Protein AF-A0ABC8SEX2-F1 (afdb_monomer_lite)

Radius of gyration: 23.88 Å; chains: 1; bounding box: 78×43×67 Å

Foldseek 3Di:
DDPDVVVVVVVVVVVVVVVVVVVVPDQLLPDPPHDPVSNVVSVVVVDDPVRQVVQQEDEDPVPPPDPDACCPDPVRDHDAAEDEQQQAVVVDPPTDGHPFQVVVVVVVDVVVLVVSVVSSCVVCVVVVHDYYPDDACQLADAPVQPPPHHDDAQPAPWCQNQADNNDGLEEREDDPVCRCVRTNPVVLVCVVVPHQEHEYGSHHYVPHGRLLALCRQPCCVCNVSVRPHFYEYDALSLQSNDVVGVPPVVCSVVRNVNSPHSHYHYHD

Structure (mmCIF, N/CA/C/O backbone):
data_AF-A0ABC8SEX2-F1
#
_entry.id   AF-A0ABC8SEX2-F1
#
loop_
_atom_site.group_PDB
_atom_site.id
_atom_site.type_symbol
_atom_site.label_atom_id
_atom_site.label_alt_id
_atom_site.label_comp_id
_atom_site.label_asym_id
_atom_site.label_entity_id
_atom_site.label_seq_id
_atom_site.pdbx_PDB_ins_code
_atom_site.Cartn_x
_atom_site.Cartn_y
_atom_site.Cartn_z
_atom_site.occupancy
_atom_site.B_iso_or_equiv
_atom_site.auth_seq_id
_atom_site.auth_comp_id
_atom_site.auth_asym_id
_atom_site.auth_atom_id
_atom_site.pdbx_PDB_model_num
ATOM 1 N N . MET A 1 1 ? -56.993 6.344 43.454 1.00 51.38 1 MET A N 1
ATOM 2 C CA . MET A 1 1 ? -55.726 6.922 43.961 1.00 51.38 1 MET A CA 1
ATOM 3 C C . MET A 1 1 ? -55.025 7.600 42.797 1.00 51.38 1 MET A C 1
ATOM 5 O O . MET A 1 1 ? -54.932 6.973 41.751 1.00 51.38 1 MET A O 1
ATOM 9 N N . ILE A 1 2 ? -54.573 8.847 42.943 1.00 55.66 2 ILE A N 1
ATOM 10 C CA . ILE A 1 2 ? -53.757 9.518 41.916 1.00 55.66 2 ILE A CA 1
ATOM 11 C C . ILE A 1 2 ? -52.286 9.177 42.210 1.00 55.66 2 ILE A C 1
ATOM 13 O O . ILE A 1 2 ? -51.872 9.350 43.360 1.00 55.66 2 ILE A O 1
ATOM 17 N N . PRO A 1 3 ? -51.489 8.677 41.245 1.00 58.16 3 PRO A N 1
ATOM 18 C CA . PRO A 1 3 ? -50.067 8.441 41.471 1.00 58.16 3 PRO A CA 1
ATOM 19 C C . PRO A 1 3 ? -49.367 9.768 41.787 1.00 58.16 3 PRO A C 1
ATOM 21 O O . PRO A 1 3 ? -49.535 10.758 41.078 1.00 58.16 3 PRO A O 1
ATOM 24 N N . ASN A 1 4 ? -48.601 9.801 42.879 1.00 77.44 4 ASN A N 1
ATOM 25 C CA . ASN A 1 4 ? -47.983 11.030 43.370 1.00 77.44 4 ASN A CA 1
ATOM 26 C C . ASN A 1 4 ? -47.018 11.604 42.314 1.00 77.44 4 ASN A C 1
ATOM 28 O O . ASN A 1 4 ? -46.022 10.968 41.964 1.00 77.44 4 ASN A O 1
ATOM 32 N N . VAL A 1 5 ? -47.307 12.816 41.827 1.00 73.44 5 VAL A N 1
ATOM 33 C CA . VAL A 1 5 ? -46.585 13.474 40.721 1.00 73.44 5 VAL A CA 1
ATOM 34 C C . VAL A 1 5 ? -45.078 13.567 40.993 1.00 73.44 5 VAL A C 1
ATOM 36 O O . VAL A 1 5 ? -44.276 13.389 40.078 1.00 73.44 5 VAL A O 1
ATOM 39 N N . SER A 1 6 ? -44.675 13.741 42.259 1.00 76.25 6 SER A N 1
ATOM 40 C CA . SER A 1 6 ? -43.263 13.751 42.670 1.00 76.25 6 SER A CA 1
ATOM 41 C C . SER A 1 6 ? -42.551 12.420 42.385 1.00 76.25 6 SER A C 1
ATOM 43 O O . SER A 1 6 ? -41.394 12.409 41.967 1.00 76.25 6 SER A O 1
ATOM 45 N N . VAL A 1 7 ? -43.244 11.289 42.558 1.00 78.25 7 VAL A N 1
ATOM 46 C CA . VAL A 1 7 ? -42.709 9.951 42.260 1.00 78.25 7 VAL A CA 1
ATOM 47 C C . VAL A 1 7 ? -42.596 9.754 40.750 1.00 78.25 7 VAL A C 1
ATOM 49 O O . VAL A 1 7 ? -41.549 9.323 40.272 1.00 78.25 7 VAL A O 1
ATOM 52 N N . MET A 1 8 ? -43.628 10.131 39.989 1.00 79.69 8 MET A N 1
ATOM 53 C CA . MET A 1 8 ? -43.626 9.976 38.530 1.00 79.69 8 MET A CA 1
ATOM 54 C C . MET A 1 8 ? -42.518 10.812 37.866 1.00 79.69 8 MET A C 1
ATOM 56 O O . MET A 1 8 ? -41.805 10.313 36.997 1.00 79.69 8 MET A O 1
ATOM 60 N N . LEU A 1 9 ? -42.302 12.046 38.340 1.00 78.75 9 LEU A N 1
ATOM 61 C CA . LEU A 1 9 ? -41.228 12.921 37.863 1.00 78.75 9 LEU A CA 1
ATOM 62 C C . LEU A 1 9 ? -39.831 12.365 38.195 1.00 78.75 9 LEU A C 1
ATOM 64 O O . LEU A 1 9 ? -38.937 12.420 37.353 1.00 78.75 9 LEU A O 1
ATOM 68 N N . ARG A 1 10 ? -39.639 11.775 39.387 1.00 84.19 10 ARG A N 1
ATOM 69 C CA . ARG A 1 10 ? -38.375 11.113 39.772 1.00 84.19 10 ARG A CA 1
ATOM 70 C C . ARG A 1 10 ? -38.075 9.884 38.912 1.00 84.19 10 ARG A C 1
ATOM 72 O O . ARG A 1 10 ? -36.929 9.704 38.512 1.00 84.19 10 ARG A O 1
ATOM 79 N N . VAL A 1 11 ? -39.084 9.064 38.606 1.0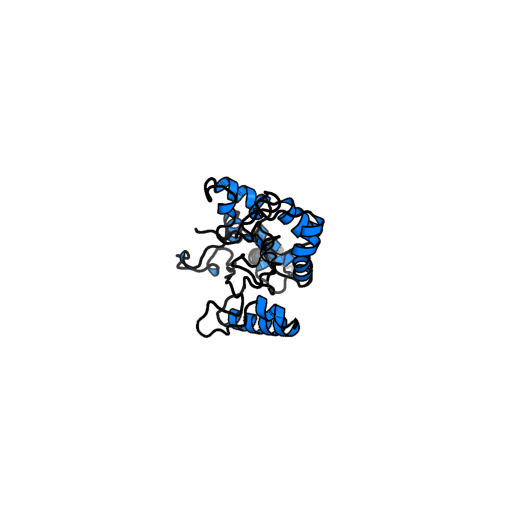0 82.50 11 VAL A N 1
ATOM 80 C CA . VAL A 1 11 ? -38.939 7.892 37.720 1.00 82.50 11 VAL A CA 1
ATOM 81 C C . VAL A 1 11 ? -38.579 8.322 36.297 1.00 82.50 11 VAL A C 1
ATOM 83 O O . VAL A 1 11 ? -37.656 7.758 35.710 1.00 82.50 11 VAL A O 1
ATOM 86 N N . LEU A 1 12 ? -39.240 9.356 35.765 1.00 83.81 12 LEU A N 1
ATOM 87 C CA . LEU A 1 12 ? -38.924 9.911 34.447 1.00 83.81 12 LEU A CA 1
ATOM 88 C C . LEU A 1 12 ? -37.494 10.475 34.395 1.00 83.81 12 LEU A C 1
ATOM 90 O O . LEU A 1 12 ? -36.758 10.192 33.453 1.00 83.81 12 LEU A O 1
ATOM 94 N N . LEU A 1 13 ? -37.067 11.207 35.432 1.00 84.31 13 LEU A N 1
ATOM 95 C CA . LEU A 1 13 ? -35.705 11.737 35.526 1.00 84.31 13 LEU A CA 1
ATOM 96 C C . LEU A 1 13 ? -34.653 10.615 35.580 1.00 84.31 13 LEU A C 1
ATOM 98 O O . LEU A 1 13 ? -33.640 10.704 34.885 1.00 84.31 13 LEU A O 1
ATOM 102 N N . LEU A 1 14 ? -34.903 9.540 36.343 1.00 82.00 14 LEU A N 1
ATOM 103 C CA . LEU A 1 14 ? -34.026 8.362 36.362 1.00 82.00 14 LEU A CA 1
ATOM 104 C C . LEU A 1 14 ? -33.931 7.704 34.980 1.00 82.00 14 LEU A C 1
ATOM 106 O O . LEU A 1 14 ? -32.828 7.397 34.539 1.00 82.00 14 LEU A O 1
ATOM 110 N N . LEU A 1 15 ? -35.059 7.520 34.286 1.00 81.88 15 LEU A N 1
ATOM 111 C CA . LEU A 1 15 ? -35.087 6.955 32.933 1.00 81.88 15 LEU A CA 1
ATOM 112 C C . LEU A 1 15 ? -34.265 7.798 31.952 1.00 81.88 15 LEU A C 1
ATOM 114 O O . LEU A 1 15 ? -33.418 7.245 31.251 1.00 81.88 15 LEU A O 1
ATOM 118 N N . CYS A 1 16 ? -34.434 9.123 31.953 1.00 76.81 16 CYS A N 1
ATOM 119 C CA . CYS A 1 16 ? -33.639 10.029 31.120 1.00 76.81 16 CYS A CA 1
ATOM 120 C C . CYS A 1 16 ? -32.133 9.929 31.419 1.00 76.81 16 CYS A C 1
A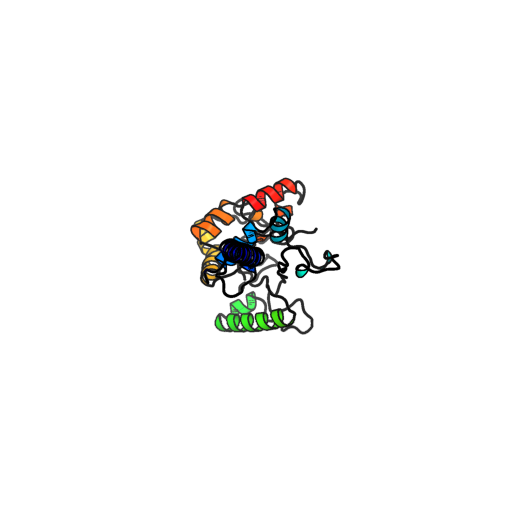TOM 122 O O . CYS A 1 16 ? -31.329 9.854 30.490 1.00 76.81 16 CYS A O 1
ATOM 124 N N . VAL A 1 17 ? -31.737 9.858 32.697 1.00 78.75 17 VAL A N 1
ATOM 125 C CA . VAL A 1 17 ? -30.328 9.661 33.091 1.00 78.75 17 VAL A CA 1
ATOM 126 C C . VAL A 1 17 ? -29.811 8.290 32.640 1.00 78.75 17 VAL A C 1
ATOM 128 O O . VAL A 1 17 ? -28.717 8.206 32.083 1.00 78.75 17 VAL A O 1
ATOM 131 N N . CYS A 1 18 ? -30.584 7.216 32.813 1.00 70.50 18 CYS A N 1
ATOM 132 C CA . CYS A 1 18 ? -30.201 5.875 32.368 1.00 70.50 18 CYS A CA 1
ATOM 133 C C . CYS A 1 18 ? -30.035 5.783 30.843 1.00 70.50 18 CYS A C 1
ATOM 135 O O . CYS A 1 18 ? -29.077 5.160 30.384 1.00 70.50 18 CYS A O 1
ATOM 137 N N . ILE A 1 19 ? -30.914 6.429 30.068 1.00 71.50 19 ILE A N 1
ATOM 138 C CA . ILE A 1 19 ? -30.827 6.502 28.601 1.00 71.50 19 ILE A CA 1
ATOM 139 C C . ILE A 1 19 ? -29.574 7.283 28.185 1.00 71.50 19 ILE A C 1
ATOM 141 O O . ILE A 1 19 ? -28.735 6.738 27.470 1.00 71.50 19 ILE A O 1
ATOM 145 N N . ALA A 1 20 ? -29.364 8.490 28.722 1.00 62.41 20 ALA A N 1
ATOM 146 C CA . ALA A 1 20 ? -28.175 9.293 28.426 1.00 62.41 20 ALA A CA 1
ATOM 147 C C . ALA A 1 20 ? -26.863 8.571 28.806 1.00 62.41 20 ALA A C 1
ATOM 149 O O . ALA A 1 20 ? -25.873 8.627 28.075 1.00 62.41 20 ALA A O 1
ATOM 150 N N . MET A 1 21 ? -26.846 7.823 29.918 1.00 63.31 21 MET A N 1
ATOM 151 C CA . MET A 1 21 ? -25.701 6.988 30.304 1.00 63.31 21 MET A CA 1
ATOM 152 C C . MET A 1 21 ? -25.508 5.755 29.407 1.00 63.31 21 MET A C 1
ATOM 154 O O . MET A 1 21 ? -24.378 5.271 29.293 1.00 63.31 21 MET A O 1
ATOM 158 N N . ALA A 1 22 ? -26.566 5.226 28.788 1.00 60.00 22 ALA A N 1
ATOM 159 C CA . ALA A 1 22 ? -26.471 4.141 27.814 1.00 60.00 22 ALA A CA 1
ATOM 160 C C . ALA A 1 22 ? -25.905 4.652 26.479 1.00 60.00 22 ALA A C 1
ATOM 162 O O . ALA A 1 22 ? -24.943 4.074 25.969 1.00 60.00 22 ALA A O 1
ATOM 163 N N . GLU A 1 23 ? -26.409 5.780 25.974 1.00 60.28 23 GLU A N 1
ATOM 164 C CA . GLU A 1 23 ? -25.893 6.451 24.773 1.00 60.28 23 GLU A CA 1
ATOM 165 C C . GLU A 1 23 ? -24.423 6.865 24.942 1.00 60.28 23 GLU A C 1
ATOM 167 O O . GLU A 1 23 ? -23.588 6.540 24.098 1.00 60.28 23 GLU A O 1
ATOM 172 N N . ALA A 1 24 ? -24.057 7.467 26.080 1.00 60.97 24 ALA A N 1
ATOM 173 C CA . ALA A 1 24 ? -22.672 7.839 26.383 1.00 60.97 24 ALA A CA 1
ATOM 174 C C . ALA A 1 24 ? -21.709 6.632 26.466 1.00 60.97 24 ALA A C 1
ATOM 176 O O . ALA A 1 24 ? -20.504 6.769 26.224 1.00 60.97 24 ALA A O 1
ATOM 177 N N . LYS A 1 25 ? -22.218 5.436 26.799 1.00 71.19 25 LYS A N 1
ATOM 178 C CA . LYS A 1 25 ? -21.445 4.180 26.792 1.00 71.19 25 LYS A CA 1
ATOM 179 C C . LYS A 1 25 ? -21.394 3.519 25.413 1.00 71.19 25 LYS A C 1
ATOM 181 O O . LYS A 1 25 ? -20.438 2.781 25.149 1.00 71.19 25 LYS A O 1
ATOM 186 N N . TYR A 1 26 ? -22.372 3.775 24.546 1.00 88.00 26 TYR A N 1
ATOM 187 C CA . TYR A 1 26 ? -22.434 3.215 23.202 1.00 88.00 26 TYR A CA 1
ATOM 188 C C . TYR A 1 26 ? -21.327 3.792 22.302 1.00 88.00 26 TYR A C 1
ATOM 190 O O . TYR A 1 26 ? -20.979 4.977 22.328 1.00 88.00 26 TYR A O 1
ATOM 198 N N . LYS A 1 27 ? -20.702 2.905 21.525 1.00 92.50 27 LYS A N 1
ATOM 199 C CA . LYS A 1 27 ? -19.516 3.198 20.709 1.00 92.50 27 LYS A CA 1
ATOM 200 C C . LYS A 1 27 ? -19.774 2.694 19.302 1.00 92.50 27 LYS A C 1
ATOM 202 O O . LYS A 1 27 ? -19.459 1.547 18.995 1.00 92.50 27 LYS A O 1
ATOM 207 N N . ILE A 1 28 ? -20.343 3.565 18.473 1.00 95.25 28 ILE A N 1
ATOM 208 C CA . ILE A 1 28 ? -20.717 3.303 17.077 1.00 95.25 28 ILE A CA 1
ATOM 209 C C . ILE A 1 28 ? -19.543 2.670 16.311 1.00 95.25 28 ILE A C 1
ATOM 211 O O . ILE A 1 28 ? -19.729 1.653 15.648 1.00 95.25 28 ILE A O 1
ATOM 215 N N . TYR A 1 29 ? -18.306 3.149 16.499 1.00 95.81 29 TYR A N 1
ATOM 216 C CA . TYR A 1 29 ? -17.115 2.565 15.869 1.00 95.81 29 TYR A CA 1
ATOM 217 C C . TYR A 1 29 ? -16.882 1.073 16.184 1.00 95.81 29 TYR A C 1
ATOM 219 O O . TYR A 1 29 ? -16.246 0.366 15.392 1.00 95.81 29 TYR A O 1
ATOM 227 N N . LYS A 1 30 ? -17.397 0.569 17.315 1.00 94.81 30 LYS A N 1
ATOM 228 C CA . LYS A 1 30 ? -17.296 -0.840 17.727 1.00 94.81 30 LYS A CA 1
ATOM 229 C C . LYS A 1 30 ? -18.455 -1.719 17.256 1.00 94.81 30 LYS A C 1
ATOM 231 O O . LYS A 1 30 ? -18.252 -2.929 17.215 1.00 94.81 30 LYS A O 1
ATOM 236 N N . ASP A 1 31 ? -19.612 -1.169 16.889 1.00 94.69 31 ASP A N 1
ATOM 237 C CA . ASP A 1 31 ? -20.727 -1.973 16.372 1.00 94.69 31 ASP A CA 1
ATOM 238 C C . ASP A 1 31 ? -20.428 -2.431 14.927 1.00 94.69 31 ASP A C 1
ATOM 240 O O . ASP A 1 31 ? -20.300 -1.590 14.034 1.00 94.69 31 ASP A O 1
ATOM 244 N N . PRO A 1 32 ? -20.297 -3.746 14.652 1.00 93.50 32 PRO A N 1
ATOM 245 C CA . PRO A 1 32 ? -20.050 -4.245 13.304 1.00 93.50 32 PRO A CA 1
ATOM 246 C C . PRO A 1 32 ? -21.235 -4.058 12.346 1.00 93.50 32 PRO A C 1
ATOM 248 O O . PRO A 1 32 ? -21.028 -4.187 11.142 1.00 93.50 32 PRO A O 1
ATOM 251 N N . LYS A 1 33 ? -22.444 -3.756 12.845 1.00 94.00 33 LYS A N 1
ATOM 252 C CA . LYS A 1 33 ? -23.649 -3.543 12.024 1.00 94.00 33 LYS A CA 1
ATOM 253 C C . LYS A 1 33 ? -23.702 -2.156 11.372 1.00 94.00 33 LYS A C 1
ATOM 255 O O . LYS A 1 33 ? -24.449 -1.969 10.418 1.00 94.00 33 LYS A O 1
ATOM 260 N N . GLN A 1 34 ? -22.931 -1.189 11.873 1.00 95.44 34 GLN A N 1
ATOM 261 C CA . GLN A 1 34 ? -22.936 0.184 11.359 1.00 95.44 34 GLN A CA 1
ATOM 262 C C . GLN A 1 34 ? -22.129 0.310 10.053 1.00 95.44 34 GLN A C 1
ATOM 264 O O . GLN A 1 34 ? -21.092 -0.352 9.911 1.00 95.44 34 GLN A O 1
ATOM 269 N N . PRO A 1 35 ? -22.524 1.202 9.121 1.00 95.81 35 PRO A N 1
ATOM 270 C CA . PRO A 1 35 ? -21.756 1.473 7.908 1.00 95.81 35 PRO A CA 1
ATOM 271 C C . PRO A 1 35 ? -20.312 1.894 8.208 1.00 95.81 35 PRO A C 1
ATOM 273 O O . PRO A 1 35 ? -20.050 2.649 9.144 1.00 95.81 35 PRO A O 1
ATOM 276 N N . VAL A 1 36 ? -19.359 1.445 7.384 1.00 90.94 36 VAL A N 1
ATOM 277 C CA . VAL A 1 36 ? -17.921 1.695 7.608 1.00 90.94 36 VAL A CA 1
ATOM 278 C C . VAL A 1 36 ? -17.597 3.193 7.685 1.00 90.94 36 VAL A C 1
ATOM 280 O O . VAL A 1 36 ? -16.789 3.584 8.521 1.00 90.94 36 VAL A O 1
ATOM 283 N N . SER A 1 37 ? -18.258 4.031 6.881 1.00 92.50 37 SER A N 1
ATOM 284 C CA . SER A 1 37 ? -18.145 5.496 6.938 1.00 92.50 37 SER A CA 1
ATOM 285 C C . SER A 1 37 ? -18.517 6.050 8.316 1.00 92.50 37 SER A C 1
ATOM 287 O O . SER A 1 37 ? -17.688 6.683 8.960 1.00 92.50 37 SER A O 1
ATOM 289 N N . VAL A 1 38 ? -19.717 5.722 8.802 1.00 96.25 38 VAL A N 1
ATOM 290 C CA . VAL A 1 38 ? -20.253 6.146 10.108 1.00 96.25 38 VAL A CA 1
ATOM 291 C C . VAL A 1 38 ? -19.344 5.687 11.259 1.00 96.25 38 VAL A C 1
ATOM 293 O O . VAL A 1 38 ? -19.078 6.435 12.198 1.00 96.25 38 VAL A O 1
ATOM 296 N N . ARG A 1 39 ? -18.785 4.473 11.164 1.00 96.69 39 ARG A N 1
ATOM 297 C CA . ARG A 1 39 ? -17.824 3.937 12.146 1.00 96.69 39 ARG A CA 1
ATOM 298 C C . ARG A 1 39 ? -16.476 4.655 12.131 1.00 96.69 39 ARG A C 1
ATOM 300 O O . ARG A 1 39 ? -15.877 4.833 13.189 1.00 96.69 39 ARG A O 1
ATOM 307 N N . VAL A 1 40 ? -15.982 5.030 10.950 1.00 94.44 40 VAL A N 1
ATOM 308 C CA . VAL A 1 40 ? -14.747 5.813 10.790 1.00 94.44 40 VAL A CA 1
ATOM 309 C C . VAL A 1 40 ? -14.948 7.233 11.313 1.00 94.44 40 VAL A C 1
ATOM 311 O O . VAL A 1 40 ? -14.077 7.748 12.008 1.00 94.44 40 VAL A O 1
ATOM 314 N N . GLU A 1 41 ? -16.100 7.841 11.048 1.00 96.31 41 GLU A N 1
ATOM 315 C CA . GLU A 1 41 ? -16.444 9.187 11.502 1.00 96.31 41 GLU A CA 1
ATOM 316 C C . GLU A 1 41 ? -16.582 9.276 13.029 1.00 96.31 41 GLU A C 1
ATOM 318 O O . GLU A 1 41 ? -15.929 10.117 13.650 1.00 96.31 41 GLU A O 1
ATOM 323 N N . ASP A 1 42 ? -17.334 8.366 13.660 1.00 96.88 42 ASP A N 1
ATOM 324 C CA . ASP A 1 42 ? -17.426 8.262 15.126 1.00 96.88 42 ASP A CA 1
ATOM 325 C C . ASP A 1 42 ? -16.046 8.044 15.773 1.00 96.88 42 ASP A C 1
ATOM 327 O O . ASP A 1 42 ? -15.727 8.627 16.812 1.00 96.88 42 ASP A O 1
ATOM 331 N N . LEU A 1 43 ? -15.183 7.244 15.137 1.00 96.75 43 LEU A N 1
ATOM 332 C CA . LEU A 1 43 ? -13.826 7.020 15.623 1.00 96.75 43 LEU A CA 1
ATOM 333 C C . LEU A 1 43 ? -12.955 8.280 15.510 1.00 96.75 43 LEU A C 1
ATOM 335 O O . LEU A 1 43 ? -12.281 8.644 16.474 1.00 96.75 43 LEU A O 1
ATOM 339 N N . LEU A 1 44 ? -12.986 8.970 14.367 1.00 96.38 44 LEU A N 1
ATOM 340 C CA . LEU A 1 44 ? -12.204 10.185 14.123 1.00 96.38 44 LEU A CA 1
ATOM 341 C C . LEU A 1 44 ? -12.622 11.347 15.032 1.00 96.38 44 LEU A C 1
ATOM 343 O O . LEU A 1 44 ? -11.750 12.099 15.476 1.00 96.38 44 LEU A O 1
ATOM 347 N N . HIS A 1 45 ? -13.908 11.473 15.366 1.00 95.94 45 HIS A N 1
ATOM 348 C CA . HIS A 1 45 ? -14.380 12.436 16.366 1.00 95.94 45 HIS A CA 1
ATOM 349 C C . HIS A 1 45 ? -13.868 12.104 17.775 1.00 95.94 45 HIS A C 1
ATOM 351 O O . HIS A 1 45 ? -13.484 13.002 18.521 1.00 95.94 45 HIS A O 1
ATOM 357 N N . ARG A 1 46 ? -13.782 10.815 18.133 1.00 95.50 46 ARG A N 1
ATOM 358 C CA . ARG A 1 46 ? -13.292 10.374 19.451 1.00 95.50 46 ARG A CA 1
ATOM 359 C C . ARG A 1 46 ? -11.767 10.403 19.601 1.00 95.50 46 ARG A C 1
ATOM 361 O O . ARG A 1 46 ? -11.300 10.301 20.736 1.00 95.50 46 ARG A O 1
ATOM 368 N N . MET A 1 47 ? -10.991 10.502 18.517 1.00 97.69 47 MET A N 1
ATOM 369 C CA . MET A 1 47 ? -9.519 10.433 18.531 1.00 97.69 47 MET A CA 1
ATOM 370 C C . MET A 1 47 ? -8.824 11.777 18.817 1.00 97.69 47 MET A C 1
ATOM 372 O O . MET A 1 47 ? -9.107 12.792 18.172 1.00 97.69 47 MET A O 1
ATOM 376 N N . THR A 1 48 ? -7.822 11.752 19.702 1.00 98.00 48 THR A N 1
ATOM 377 C CA . THR A 1 48 ? -6.891 12.873 19.931 1.00 98.00 48 THR A CA 1
ATOM 378 C C . THR A 1 48 ? -5.954 13.084 18.734 1.00 98.00 48 THR A C 1
ATOM 380 O O . THR A 1 48 ? -5.817 12.212 17.874 1.00 98.00 48 THR A O 1
ATOM 383 N N . LEU A 1 49 ? -5.254 14.225 18.681 1.00 96.38 49 LEU A N 1
ATOM 384 C CA . LEU A 1 49 ? -4.240 14.476 17.648 1.00 96.38 49 LEU A CA 1
ATOM 385 C C . LEU A 1 49 ? -3.115 13.422 17.671 1.00 96.38 49 LEU A C 1
ATOM 387 O O . LEU A 1 49 ? -2.715 12.936 16.617 1.00 96.38 49 LEU A O 1
ATOM 391 N N . VAL A 1 50 ? -2.666 13.006 18.860 1.00 95.25 50 VAL A N 1
ATOM 392 C CA . VAL A 1 50 ? -1.634 11.964 19.022 1.00 95.25 50 VAL A CA 1
ATOM 393 C C . VAL A 1 50 ? -2.131 10.608 18.515 1.00 95.25 50 VAL A C 1
ATOM 395 O O . VAL A 1 50 ? -1.400 9.909 17.818 1.00 95.25 50 VAL A O 1
ATOM 398 N N . GLU A 1 51 ? -3.388 10.243 18.785 1.00 95.44 51 GLU A N 1
ATOM 399 C CA . GLU A 1 51 ? -3.980 9.008 18.251 1.00 95.44 51 GLU A CA 1
ATOM 400 C C . GLU A 1 51 ? -4.161 9.067 16.722 1.00 95.44 51 GLU A C 1
ATOM 402 O O . GLU A 1 51 ? -4.006 8.041 16.059 1.00 95.44 51 GLU A O 1
ATOM 407 N N . LYS A 1 52 ? -4.444 10.248 16.148 1.00 96.12 52 LYS A N 1
ATOM 408 C CA . LYS A 1 52 ? -4.529 10.470 14.689 1.00 96.12 52 LYS A CA 1
ATOM 409 C C . LYS A 1 52 ? -3.163 10.312 14.022 1.00 96.12 52 LYS A C 1
ATOM 411 O O . LYS A 1 52 ? -3.033 9.494 13.113 1.00 96.12 52 LYS A O 1
ATOM 416 N N . ILE A 1 53 ? -2.134 10.989 14.535 1.00 93.81 53 ILE A N 1
ATOM 417 C CA . ILE A 1 53 ? -0.741 10.834 14.080 1.00 93.81 53 ILE A CA 1
ATOM 418 C C . ILE A 1 53 ? -0.292 9.370 14.225 1.00 93.81 53 ILE A C 1
ATOM 420 O O . ILE A 1 53 ? 0.252 8.795 13.286 1.00 93.81 53 ILE A O 1
ATOM 424 N N . GLY A 1 54 ? -0.623 8.711 15.340 1.00 92.31 54 GLY A N 1
ATOM 425 C CA . GLY A 1 54 ? -0.334 7.294 15.583 1.00 92.31 54 GLY A CA 1
ATOM 426 C C . GLY A 1 54 ? -1.029 6.296 14.642 1.00 92.31 54 GLY A C 1
ATOM 427 O O . GLY A 1 54 ? -0.700 5.112 14.672 1.00 92.31 54 GLY A O 1
ATOM 428 N N . LYS A 1 55 ? -1.969 6.733 13.789 1.00 92.19 55 LYS A N 1
ATOM 429 C CA . LYS A 1 55 ? -2.520 5.926 12.680 1.00 92.19 55 LYS A CA 1
ATOM 430 C C . LYS A 1 55 ? -1.920 6.263 11.312 1.00 92.19 55 LYS A C 1
ATOM 432 O O . LYS A 1 55 ? -2.136 5.508 10.368 1.00 92.19 55 LYS A O 1
ATOM 437 N N . MET A 1 56 ? -1.112 7.319 11.230 1.00 94.38 56 MET A N 1
ATOM 438 C CA . MET A 1 56 ? -0.307 7.685 10.060 1.00 94.38 56 MET A CA 1
ATOM 439 C C . MET A 1 56 ? 1.131 7.138 10.133 1.00 94.38 56 MET A C 1
ATOM 441 O O . MET A 1 56 ? 1.890 7.294 9.181 1.00 94.38 56 MET A O 1
ATOM 445 N N . VAL A 1 57 ? 1.523 6.485 11.231 1.00 91.56 57 VAL A N 1
ATOM 446 C CA . VAL A 1 57 ? 2.872 5.931 11.436 1.00 91.56 57 VAL A CA 1
ATOM 447 C C . VAL A 1 57 ? 2.872 4.408 11.278 1.00 91.56 57 VAL A C 1
ATOM 449 O O . VAL A 1 57 ? 2.052 3.710 11.874 1.00 91.56 57 VAL A O 1
ATOM 452 N N . GLN A 1 58 ? 3.834 3.891 10.511 1.00 90.94 58 GLN A N 1
ATOM 453 C CA . GLN A 1 58 ? 4.227 2.484 10.484 1.00 90.94 58 GLN A CA 1
ATOM 454 C C . GLN A 1 58 ? 5.715 2.368 10.844 1.00 90.94 58 GLN A C 1
ATOM 456 O O . GLN A 1 58 ? 6.563 2.971 10.188 1.00 90.94 58 GLN A O 1
ATOM 461 N N . ILE A 1 59 ? 6.002 1.568 11.869 1.00 90.00 59 ILE A N 1
ATOM 462 C CA . ILE A 1 59 ? 7.346 1.205 12.347 1.00 90.00 59 ILE A CA 1
ATOM 463 C C . ILE A 1 59 ? 7.660 -0.250 11.984 1.00 90.00 59 ILE A C 1
ATOM 465 O O . ILE A 1 59 ? 6.737 -1.021 11.696 1.00 90.00 59 ILE A O 1
ATOM 469 N N . ASP A 1 60 ? 8.937 -0.638 12.012 1.00 88.06 60 ASP A N 1
ATOM 470 C CA . ASP A 1 60 ? 9.306 -2.053 11.905 1.00 88.06 60 ASP A CA 1
ATOM 471 C C . ASP A 1 60 ? 8.991 -2.825 13.198 1.00 88.06 60 ASP A C 1
ATOM 473 O O . ASP A 1 60 ? 8.894 -2.258 14.289 1.00 88.06 60 ASP A O 1
ATOM 477 N N . ARG A 1 61 ? 8.850 -4.149 13.082 1.00 86.19 61 ARG A N 1
ATOM 478 C CA . ARG A 1 61 ? 8.633 -5.054 14.214 1.00 86.19 61 ARG A CA 1
ATOM 479 C C . ARG A 1 61 ? 9.805 -5.063 15.198 1.00 86.19 61 ARG A C 1
ATOM 481 O O . ARG A 1 61 ? 9.567 -5.297 16.379 1.00 86.19 61 ARG A O 1
ATOM 488 N N . THR A 1 62 ? 11.040 -4.820 14.741 1.00 86.00 62 THR A N 1
ATOM 489 C CA . THR A 1 62 ? 12.242 -4.814 15.600 1.00 86.00 62 THR A CA 1
ATOM 490 C C . THR A 1 62 ? 12.187 -3.749 16.688 1.00 86.00 62 THR A C 1
ATOM 492 O O . THR A 1 62 ? 12.761 -3.939 17.757 1.00 86.00 62 THR A O 1
ATOM 495 N N . ASN A 1 63 ? 11.458 -2.660 16.441 1.00 83.38 63 ASN A N 1
ATOM 496 C CA . ASN A 1 63 ? 11.441 -1.480 17.301 1.00 83.38 63 ASN A CA 1
ATOM 497 C C . ASN A 1 63 ? 10.232 -1.489 18.266 1.00 83.38 63 ASN A C 1
ATOM 499 O O . ASN A 1 63 ? 10.046 -0.576 19.072 1.00 83.38 63 ASN A O 1
ATOM 503 N N . ILE A 1 64 ? 9.399 -2.541 18.231 1.00 80.81 64 ILE A N 1
ATOM 504 C CA . ILE A 1 64 ? 8.213 -2.677 19.088 1.00 80.81 64 ILE A CA 1
ATOM 505 C C . ILE A 1 64 ? 8.619 -3.175 20.483 1.00 80.81 64 ILE A C 1
ATOM 507 O O . ILE A 1 64 ? 8.594 -4.366 20.784 1.00 80.81 64 ILE A O 1
ATOM 511 N N . THR A 1 65 ? 8.927 -2.237 21.377 1.00 68.56 65 THR A N 1
ATOM 512 C CA . THR A 1 65 ? 9.264 -2.496 22.794 1.00 68.56 65 THR A CA 1
ATOM 513 C C . THR A 1 65 ? 8.040 -2.660 23.714 1.00 68.56 65 THR A C 1
ATOM 515 O O . THR A 1 65 ? 8.168 -2.959 24.905 1.00 68.56 65 THR A O 1
ATOM 518 N N . ALA A 1 66 ? 6.827 -2.449 23.194 1.00 63.66 66 ALA A N 1
ATOM 519 C CA . ALA A 1 66 ? 5.610 -2.332 23.994 1.00 63.66 66 ALA A CA 1
ATOM 520 C C . ALA A 1 66 ? 5.112 -3.679 24.561 1.00 63.66 66 ALA A C 1
ATOM 522 O O . ALA A 1 66 ? 4.473 -4.466 23.865 1.00 63.66 66 ALA A O 1
ATOM 523 N N . LYS A 1 67 ? 5.273 -3.885 25.879 1.00 53.31 67 LYS A N 1
ATOM 524 C CA . LYS A 1 67 ? 4.734 -5.046 26.633 1.00 53.31 67 LYS A CA 1
ATOM 525 C C . LYS A 1 67 ? 3.201 -5.209 26.578 1.00 53.31 67 LYS A C 1
ATOM 527 O O . LYS A 1 67 ? 2.681 -6.214 27.054 1.00 53.31 67 LYS A O 1
ATOM 532 N N . LYS A 1 68 ? 2.461 -4.227 26.051 1.00 60.34 68 LYS A N 1
ATOM 533 C CA . LYS A 1 68 ? 1.011 -4.293 25.814 1.00 60.34 68 LYS A CA 1
ATOM 534 C C . LYS A 1 68 ? 0.718 -3.848 24.379 1.00 60.34 68 LYS A C 1
ATOM 536 O O . LYS A 1 68 ? 1.150 -2.774 23.968 1.00 60.34 68 LYS A O 1
ATOM 541 N N . GLY A 1 69 ? -0.003 -4.675 23.621 1.00 76.50 69 GLY A N 1
ATOM 542 C CA . GLY A 1 69 ? -0.313 -4.413 22.212 1.00 76.50 69 GLY A CA 1
ATOM 543 C C . GLY A 1 69 ? -1.378 -3.330 21.993 1.00 76.50 69 GLY A C 1
ATOM 544 O O . GLY A 1 69 ? -2.097 -2.943 22.910 1.00 76.50 69 GLY A O 1
ATOM 545 N N . SER A 1 70 ? -1.534 -2.892 20.738 1.00 86.38 70 SER A N 1
ATOM 546 C CA . SER A 1 70 ? -2.432 -1.792 20.314 1.00 86.38 70 SER A CA 1
ATOM 547 C C . SER A 1 70 ? -3.878 -1.846 20.847 1.00 86.38 70 SER A C 1
ATOM 549 O O . SER A 1 70 ? -4.506 -0.801 21.033 1.00 86.38 70 SER A O 1
ATOM 551 N N . LEU A 1 71 ? -4.404 -3.037 21.151 1.00 89.06 71 LEU A N 1
ATOM 552 C CA . LEU A 1 71 ? -5.739 -3.229 21.727 1.00 89.06 71 LEU A CA 1
ATOM 553 C C . LEU A 1 71 ? -5.880 -2.733 23.179 1.00 89.06 71 LEU A C 1
ATOM 555 O O . LEU A 1 71 ? -7.001 -2.464 23.599 1.00 89.06 71 LEU A O 1
ATOM 559 N N . SER A 1 72 ? -4.785 -2.550 23.931 1.00 89.38 72 SER A N 1
ATOM 560 C CA . SER A 1 72 ? -4.826 -1.982 25.291 1.00 89.38 72 SER A CA 1
ATOM 561 C C . SER A 1 72 ? -4.838 -0.448 25.323 1.00 89.38 72 SER A C 1
ATOM 563 O O . SER A 1 72 ? -4.726 0.144 26.395 1.00 89.38 72 SER A O 1
ATOM 565 N N . THR A 1 73 ? -4.895 0.213 24.164 1.00 92.31 73 THR A N 1
ATOM 566 C CA . THR A 1 73 ? -5.028 1.675 24.078 1.00 92.31 73 THR A CA 1
ATOM 567 C C . THR A 1 73 ? -6.444 2.120 24.456 1.00 92.31 73 THR A C 1
ATOM 569 O O . THR A 1 73 ? -7.395 1.346 24.360 1.00 92.31 73 THR A O 1
ATOM 572 N N . ARG A 1 74 ? -6.610 3.398 24.820 1.00 94.75 74 ARG A N 1
ATOM 573 C CA . ARG A 1 74 ? -7.890 4.017 25.226 1.00 94.75 74 ARG A CA 1
ATOM 574 C C . ARG A 1 74 ? -9.069 3.706 24.290 1.00 94.75 74 ARG A C 1
ATOM 576 O O . ARG A 1 74 ? -10.192 3.501 24.750 1.00 94.75 74 ARG A O 1
ATOM 583 N N . LEU A 1 75 ? -8.816 3.666 22.980 1.00 94.81 75 LEU A N 1
ATOM 584 C CA . LEU A 1 75 ? -9.813 3.337 21.956 1.00 94.81 75 LEU A CA 1
ATOM 585 C C . LEU A 1 75 ? -9.751 1.871 21.485 1.00 94.81 75 LEU A C 1
ATOM 587 O O . LEU A 1 75 ? -10.716 1.391 20.884 1.00 94.81 75 LEU A O 1
ATOM 591 N N . GLY A 1 76 ? -8.665 1.149 21.785 1.00 93.50 76 GLY A N 1
ATOM 592 C CA . GLY A 1 76 ? -8.453 -0.255 21.424 1.00 93.50 76 GLY A CA 1
ATOM 593 C C . GLY A 1 76 ? -8.390 -0.503 19.915 1.00 93.50 76 GLY A C 1
ATOM 594 O O . GLY A 1 76 ? -8.868 -1.533 19.448 1.00 93.50 76 GLY A O 1
ATOM 595 N N . ILE A 1 77 ? -7.881 0.462 19.140 1.00 92.75 77 ILE A N 1
ATOM 596 C CA . ILE A 1 77 ? -7.886 0.393 17.672 1.00 92.75 77 ILE A CA 1
ATOM 597 C C . ILE A 1 77 ? -6.726 -0.503 17.211 1.00 92.75 77 ILE A C 1
ATOM 599 O O . ILE A 1 77 ? -5.570 -0.111 17.424 1.00 92.75 77 ILE A O 1
ATOM 603 N N . PRO A 1 78 ? -6.979 -1.635 16.527 1.00 90.00 78 PRO A N 1
ATOM 604 C CA . PRO A 1 78 ? -5.923 -2.549 16.103 1.00 90.00 78 PRO A CA 1
ATOM 605 C C . PRO A 1 78 ? -4.871 -1.880 15.206 1.00 90.00 78 PRO A C 1
ATOM 607 O O . PRO A 1 78 ? -5.111 -0.866 14.539 1.00 90.00 78 PRO A O 1
ATOM 610 N N . MET A 1 79 ? -3.679 -2.467 15.212 1.00 89.19 79 MET A N 1
ATOM 611 C CA . MET A 1 79 ? -2.620 -2.223 14.233 1.00 89.19 79 MET A CA 1
ATOM 612 C C . MET A 1 79 ? -2.835 -3.082 12.981 1.00 89.19 79 MET A C 1
ATOM 614 O O . MET A 1 79 ? -3.381 -4.181 13.067 1.00 89.19 79 MET A O 1
ATOM 618 N N . ILE A 1 80 ? -2.371 -2.600 11.828 1.00 86.88 80 ILE A N 1
ATOM 619 C CA . ILE A 1 80 ? -2.318 -3.377 10.586 1.00 86.88 80 ILE A CA 1
ATOM 620 C C . ILE A 1 80 ? -0.862 -3.779 10.329 1.00 86.88 80 ILE A C 1
ATOM 622 O O . ILE A 1 80 ? -0.009 -2.927 10.092 1.00 86.88 80 ILE A O 1
ATOM 626 N N . TYR A 1 81 ? -0.561 -5.074 10.431 1.00 86.81 81 TYR A N 1
ATOM 627 C CA . TYR A 1 81 ? 0.775 -5.595 10.138 1.00 86.81 81 TYR A CA 1
ATOM 628 C C . TYR A 1 81 ? 0.908 -5.816 8.626 1.00 86.81 81 TYR A C 1
ATOM 630 O O . TYR A 1 81 ? 0.075 -6.508 8.038 1.00 86.81 81 TYR A O 1
ATOM 638 N N . GLY A 1 82 ? 1.923 -5.214 8.004 1.00 88.25 82 GLY A N 1
ATOM 639 C CA . GLY A 1 82 ? 2.216 -5.339 6.574 1.00 88.25 82 GLY A CA 1
ATOM 640 C C . GLY A 1 82 ? 3.502 -6.126 6.327 1.00 88.25 82 GLY A C 1
ATOM 641 O O . GLY A 1 82 ? 4.459 -5.973 7.082 1.00 88.25 82 GLY A O 1
ATOM 642 N N . ILE A 1 83 ? 3.541 -6.950 5.279 1.00 87.75 83 ILE A N 1
ATOM 643 C CA . ILE A 1 83 ? 4.752 -7.677 4.867 1.00 87.75 83 ILE A CA 1
ATOM 644 C C . ILE A 1 83 ? 4.854 -7.776 3.339 1.00 87.75 83 ILE A C 1
ATOM 646 O O . ILE A 1 83 ? 3.841 -7.791 2.638 1.00 87.75 83 ILE A O 1
ATOM 650 N N . ASP A 1 84 ? 6.074 -7.817 2.804 1.00 90.62 84 ASP A N 1
ATOM 651 C CA . ASP A 1 84 ? 6.310 -8.102 1.387 1.00 90.62 84 ASP A CA 1
ATOM 652 C C . ASP A 1 84 ? 6.074 -9.592 1.107 1.00 90.62 84 ASP A C 1
ATOM 654 O O . ASP A 1 84 ? 6.602 -10.452 1.807 1.00 90.62 84 ASP A O 1
ATOM 658 N N . THR A 1 85 ? 5.262 -9.885 0.088 1.00 87.56 85 THR A N 1
ATOM 659 C CA . THR A 1 85 ? 4.847 -11.248 -0.310 1.00 87.56 85 THR A CA 1
ATOM 660 C C . THR A 1 85 ? 4.868 -11.366 -1.834 1.00 87.56 85 THR A C 1
ATOM 662 O O . THR A 1 85 ? 3.908 -11.730 -2.517 1.00 87.56 85 THR A O 1
ATOM 665 N N . VAL A 1 86 ? 5.989 -10.930 -2.408 1.00 89.69 86 VAL A N 1
ATOM 666 C CA . VAL A 1 86 ? 6.105 -10.583 -3.834 1.00 89.69 86 VAL A CA 1
ATOM 667 C C . VAL A 1 86 ? 6.244 -11.786 -4.775 1.00 89.69 86 VAL A C 1
ATOM 669 O O . VAL A 1 86 ? 6.571 -11.594 -5.939 1.00 89.69 86 VAL A O 1
ATOM 672 N N . HIS A 1 87 ? 6.049 -13.010 -4.272 1.00 93.56 87 HIS A N 1
ATOM 673 C CA . HIS A 1 87 ? 5.985 -14.271 -5.027 1.00 93.56 87 HIS A CA 1
ATOM 674 C C . HIS A 1 87 ? 5.579 -15.441 -4.102 1.00 93.56 87 HIS A C 1
ATOM 676 O O . HIS A 1 87 ? 6.278 -16.446 -4.003 1.00 93.56 87 HIS A O 1
ATOM 682 N N . GLY A 1 88 ? 4.468 -15.285 -3.377 1.00 92.19 88 GLY A N 1
ATOM 683 C CA . GLY A 1 88 ? 4.111 -16.141 -2.236 1.00 92.19 88 GLY A CA 1
ATOM 684 C C . GLY A 1 88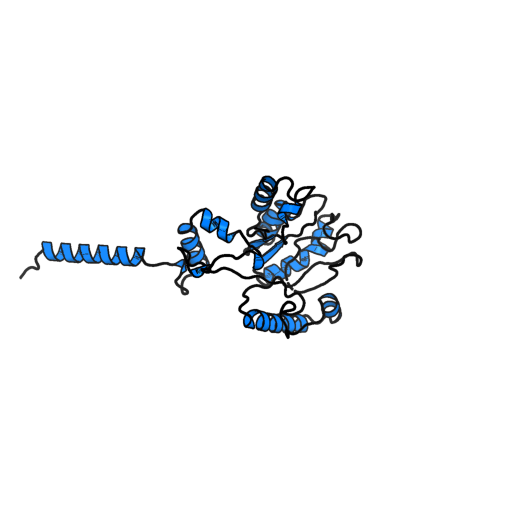 ? 4.508 -15.508 -0.903 1.00 92.19 88 GLY A C 1
ATOM 685 O O . GLY A 1 88 ? 4.983 -14.367 -0.877 1.00 92.19 88 GLY A O 1
ATOM 686 N N . HIS A 1 89 ? 4.317 -16.220 0.212 1.00 93.38 89 HIS A N 1
ATOM 687 C CA . HIS A 1 89 ? 4.616 -15.711 1.564 1.00 93.38 89 HIS A CA 1
ATOM 688 C C . HIS A 1 89 ? 6.113 -15.827 1.907 1.00 93.38 89 HIS A C 1
ATOM 690 O O . HIS A 1 89 ? 6.531 -16.411 2.902 1.00 93.38 89 HIS A O 1
ATOM 696 N N . ASN A 1 90 ? 6.939 -15.274 1.020 1.00 92.81 90 ASN A N 1
ATOM 697 C CA . ASN A 1 90 ? 8.370 -15.542 0.863 1.00 92.81 90 ASN A CA 1
ATOM 698 C C . ASN A 1 90 ? 9.281 -15.189 2.055 1.00 92.81 90 ASN A C 1
ATOM 700 O O . ASN A 1 90 ? 10.456 -15.545 2.042 1.00 92.81 90 ASN A O 1
ATOM 704 N N . ASN A 1 91 ? 8.758 -14.511 3.075 1.00 90.69 91 ASN A N 1
ATOM 705 C CA . ASN A 1 91 ? 9.462 -14.214 4.325 1.00 90.69 91 ASN A CA 1
ATOM 706 C C . ASN A 1 91 ? 9.240 -15.281 5.421 1.00 90.69 91 ASN A C 1
ATOM 708 O O . ASN A 1 91 ? 9.742 -15.125 6.535 1.00 90.69 91 ASN A O 1
ATOM 712 N N . VAL A 1 92 ? 8.474 -16.343 5.141 1.00 91.25 92 VAL A N 1
ATOM 713 C CA . VAL A 1 92 ? 8.104 -17.381 6.113 1.00 91.25 92 VAL A CA 1
ATOM 714 C C . VAL A 1 92 ? 8.667 -18.745 5.716 1.00 91.25 92 VAL A C 1
ATOM 716 O O . VAL A 1 92 ? 8.560 -19.197 4.578 1.00 91.25 92 VAL A O 1
ATOM 719 N N . TYR A 1 93 ? 9.270 -19.424 6.691 1.00 92.00 93 TYR A N 1
ATOM 720 C CA . TYR A 1 93 ? 9.818 -20.768 6.527 1.00 92.00 93 TYR A CA 1
ATOM 721 C C . TYR A 1 93 ? 8.721 -21.770 6.121 1.00 92.00 93 TYR A C 1
ATOM 723 O O . TYR A 1 93 ? 7.673 -21.830 6.760 1.00 92.00 93 TYR A O 1
ATOM 731 N N . LYS A 1 94 ? 8.987 -22.565 5.073 1.00 93.25 94 LYS A N 1
ATOM 732 C CA . LYS A 1 94 ? 8.053 -23.515 4.426 1.00 93.25 94 LYS A CA 1
ATOM 733 C C . LYS A 1 94 ? 6.816 -22.901 3.735 1.00 93.25 94 LYS A C 1
ATOM 735 O O . LYS A 1 94 ? 5.915 -23.652 3.374 1.00 93.25 94 LYS A O 1
ATOM 740 N N . ALA A 1 95 ? 6.773 -21.588 3.495 1.00 94.81 95 ALA A N 1
ATOM 741 C CA . ALA A 1 95 ? 5.778 -20.987 2.597 1.00 94.81 95 ALA A CA 1
ATOM 742 C C . ALA A 1 95 ? 5.958 -21.443 1.135 1.00 94.81 95 ALA A C 1
ATOM 744 O O . ALA A 1 95 ? 7.072 -21.780 0.720 1.00 94.81 95 ALA A O 1
ATOM 745 N N . THR A 1 96 ? 4.893 -21.392 0.327 1.00 95.44 96 THR A N 1
ATOM 746 C CA . THR A 1 96 ? 4.995 -21.674 -1.111 1.00 95.44 96 THR A CA 1
ATOM 747 C C . THR A 1 96 ? 5.687 -20.512 -1.812 1.00 95.44 96 THR A C 1
ATOM 749 O O . THR A 1 96 ? 5.210 -19.376 -1.790 1.00 95.44 96 THR A O 1
ATOM 752 N N . ILE A 1 97 ? 6.803 -20.801 -2.483 1.00 96.44 97 ILE A N 1
ATOM 753 C CA . ILE A 1 97 ? 7.531 -19.828 -3.298 1.00 96.44 97 ILE A CA 1
ATOM 754 C C . ILE A 1 97 ? 7.113 -19.996 -4.758 1.00 96.44 97 ILE A C 1
ATOM 756 O O . ILE A 1 97 ? 7.438 -20.988 -5.408 1.00 96.44 97 ILE A O 1
ATOM 760 N N . PHE A 1 98 ? 6.394 -19.011 -5.284 1.00 96.31 98 PHE A N 1
ATOM 761 C CA . PHE A 1 98 ? 5.979 -18.980 -6.683 1.00 96.31 98 PHE A CA 1
ATOM 762 C C . PHE A 1 98 ? 7.092 -18.418 -7.585 1.00 96.31 98 PHE A C 1
ATOM 764 O O . PHE A 1 98 ? 7.999 -17.719 -7.109 1.00 96.31 98 PHE A O 1
ATOM 771 N N . PRO A 1 99 ? 7.026 -18.657 -8.911 1.00 94.00 99 PRO A N 1
ATOM 772 C CA . PRO A 1 99 ? 7.852 -17.928 -9.863 1.00 94.00 99 PRO A CA 1
ATOM 773 C C . PRO A 1 99 ? 7.652 -16.422 -9.683 1.00 94.00 99 PRO A C 1
ATOM 775 O O . PRO A 1 99 ? 6.524 -15.944 -9.564 1.00 94.00 99 PRO A O 1
ATOM 778 N N . HIS A 1 100 ? 8.738 -15.651 -9.696 1.00 90.94 100 HIS A N 1
ATOM 779 C CA . HIS A 1 100 ? 8.618 -14.199 -9.706 1.00 90.94 100 HIS A CA 1
ATOM 780 C C . HIS A 1 100 ? 7.874 -13.729 -10.956 1.00 90.94 100 HIS A C 1
ATOM 782 O O . HIS A 1 100 ? 8.268 -14.071 -12.066 1.00 90.94 100 HIS A O 1
ATOM 788 N N . ASN A 1 101 ? 6.901 -12.844 -10.757 1.00 85.44 101 ASN A N 1
ATOM 789 C CA . ASN A 1 101 ? 6.468 -11.738 -11.615 1.00 85.44 101 ASN A CA 1
ATOM 790 C C . ASN A 1 101 ? 6.891 -11.790 -13.104 1.00 85.44 101 ASN A C 1
ATOM 792 O O . ASN A 1 101 ? 6.047 -11.990 -13.967 1.00 85.44 101 ASN A O 1
ATOM 796 N N . VAL A 1 102 ? 8.181 -11.637 -13.443 1.00 82.56 102 VAL A N 1
ATOM 797 C CA . VAL A 1 102 ? 8.666 -11.721 -14.842 1.00 82.56 102 VAL A CA 1
ATOM 798 C C . VAL A 1 102 ? 8.338 -13.061 -15.530 1.00 82.56 102 VAL A C 1
ATOM 800 O O . VAL A 1 102 ? 7.862 -13.064 -16.664 1.00 82.56 102 VAL A O 1
ATOM 803 N N . GLY A 1 103 ? 8.491 -14.187 -14.827 1.00 85.00 103 GLY A N 1
ATOM 804 C CA . GLY A 1 103 ? 8.082 -15.513 -15.297 1.00 85.00 103 GLY A CA 1
ATOM 805 C C . GLY A 1 103 ? 6.562 -15.687 -15.328 1.00 85.00 103 GLY A C 1
ATOM 806 O O . GLY A 1 103 ? 6.035 -16.264 -16.273 1.00 85.00 103 GLY A O 1
ATOM 807 N N . LEU A 1 104 ? 5.831 -15.106 -14.367 1.00 87.44 104 LEU A N 1
ATOM 808 C CA . LEU A 1 104 ? 4.360 -15.090 -14.403 1.00 87.44 104 LEU A CA 1
ATOM 809 C C . LEU A 1 104 ? 3.846 -14.316 -15.624 1.00 87.44 104 LEU A C 1
ATOM 811 O O . LEU A 1 104 ? 2.954 -14.787 -16.325 1.00 87.44 104 LEU A O 1
ATOM 815 N N . GLY A 1 105 ? 4.471 -13.181 -15.942 1.00 80.56 105 GLY A N 1
ATOM 816 C CA . GLY A 1 105 ? 4.208 -12.414 -17.154 1.00 80.56 105 GLY A CA 1
ATOM 817 C C . GLY A 1 105 ? 4.449 -13.226 -18.427 1.00 80.56 105 GLY A C 1
ATOM 818 O O . GLY A 1 105 ? 3.668 -13.104 -19.370 1.00 80.56 105 GLY A O 1
ATOM 819 N N . ALA A 1 106 ? 5.474 -14.085 -18.460 1.00 84.19 106 ALA A N 1
ATOM 820 C CA . ALA A 1 106 ? 5.751 -14.964 -19.599 1.00 84.19 106 ALA A CA 1
ATOM 821 C C . ALA A 1 106 ? 4.631 -15.990 -19.863 1.00 84.19 106 ALA A C 1
ATOM 823 O O . ALA A 1 106 ? 4.366 -16.281 -21.024 1.00 84.19 106 ALA A O 1
ATOM 824 N N . THR A 1 107 ? 3.914 -16.460 -18.831 1.00 90.94 107 THR A N 1
ATOM 825 C CA . THR A 1 107 ? 2.782 -17.401 -19.004 1.00 90.94 107 THR A CA 1
ATOM 826 C C . THR A 1 107 ? 1.590 -16.810 -19.758 1.00 90.94 107 THR A C 1
ATOM 828 O O . THR A 1 107 ? 0.797 -17.556 -20.321 1.00 90.94 107 THR A O 1
ATOM 831 N N . ARG A 1 108 ? 1.433 -15.477 -19.726 1.00 85.69 108 ARG A N 1
ATOM 832 C CA . ARG A 1 108 ? 0.247 -14.743 -20.207 1.00 85.69 108 ARG A CA 1
ATOM 833 C C . ARG A 1 108 ? -1.099 -15.194 -19.590 1.00 85.69 108 ARG A C 1
ATOM 835 O O . ARG A 1 108 ? -2.130 -14.728 -20.063 1.00 85.69 108 ARG A O 1
ATOM 842 N N . ASP A 1 109 ? -1.117 -16.007 -18.524 1.00 91.25 109 ASP A N 1
ATOM 843 C CA . ASP A 1 109 ? -2.344 -16.480 -17.853 1.00 91.25 109 ASP A CA 1
ATOM 844 C C . ASP A 1 109 ? -2.715 -15.591 -16.633 1.00 91.25 109 ASP A C 1
ATOM 846 O O . ASP A 1 109 ? -2.186 -15.781 -15.529 1.00 91.25 109 ASP A O 1
ATOM 850 N N . PRO A 1 110 ? -3.658 -14.631 -16.762 1.00 88.19 110 PRO A N 1
ATOM 851 C CA . PRO A 1 110 ? -4.136 -13.842 -15.626 1.00 88.19 110 PRO A CA 1
ATOM 852 C C . PRO A 1 110 ? -4.980 -14.660 -14.632 1.00 88.19 110 PRO A C 1
ATOM 854 O O . PRO A 1 110 ? -5.118 -14.254 -13.476 1.00 88.19 110 PRO A O 1
ATOM 857 N N . ALA A 1 111 ? -5.535 -15.809 -15.033 1.00 93.06 111 ALA A N 1
ATOM 858 C CA . ALA A 1 111 ? -6.243 -16.709 -14.130 1.00 93.06 111 ALA A CA 1
ATOM 859 C C . ALA A 1 111 ? -5.260 -17.500 -13.250 1.00 93.06 111 ALA A C 1
ATOM 861 O O . ALA A 1 111 ? -5.538 -17.668 -12.063 1.00 93.06 111 ALA A O 1
ATOM 862 N N . LEU A 1 112 ? -4.086 -17.899 -13.760 1.00 92.81 112 LEU A N 1
ATOM 863 C CA . LEU A 1 112 ? -2.973 -18.410 -12.943 1.00 92.81 112 LEU A CA 1
ATOM 864 C C . LEU A 1 112 ? -2.541 -17.376 -11.911 1.00 92.81 112 LEU A C 1
ATOM 866 O O . LEU A 1 112 ? -2.495 -17.691 -10.725 1.00 92.81 112 LEU A O 1
ATOM 870 N N . VAL A 1 113 ? -2.301 -16.132 -12.331 1.00 91.25 113 VAL A N 1
ATOM 871 C CA . VAL A 1 113 ? -1.950 -15.043 -11.406 1.00 91.25 113 VAL A CA 1
ATOM 872 C C . VAL A 1 113 ? -3.039 -14.842 -10.341 1.00 91.25 113 VAL A C 1
ATOM 874 O O . VAL A 1 113 ? -2.719 -14.667 -9.165 1.00 91.25 113 VAL A O 1
ATOM 877 N N . LYS A 1 114 ? -4.327 -14.950 -10.702 1.00 90.19 114 LYS A N 1
ATOM 878 C CA . LYS A 1 114 ? -5.444 -14.916 -9.739 1.00 90.19 114 LYS A CA 1
ATOM 879 C C . LYS A 1 114 ? -5.414 -16.101 -8.757 1.00 90.19 114 LYS A C 1
ATOM 881 O O . LYS A 1 114 ? -5.631 -15.886 -7.566 1.00 90.19 114 LYS A O 1
ATOM 886 N N . ARG A 1 115 ? -5.114 -17.325 -9.219 1.00 96.44 115 ARG A N 1
ATOM 887 C CA . ARG A 1 115 ? -4.944 -18.521 -8.361 1.00 96.44 115 ARG A CA 1
ATOM 888 C C . ARG A 1 115 ? -3.759 -18.357 -7.397 1.00 96.44 115 ARG A C 1
ATOM 890 O O . ARG A 1 115 ? -3.913 -18.610 -6.206 1.00 96.44 115 ARG A O 1
ATOM 897 N N . ILE A 1 116 ? -2.621 -17.852 -7.881 1.00 94.94 116 ILE A N 1
ATOM 898 C CA . ILE A 1 116 ? -1.424 -17.545 -7.075 1.00 94.94 116 ILE A CA 1
ATOM 899 C C . ILE A 1 116 ? -1.733 -16.484 -6.011 1.00 94.94 116 ILE A C 1
ATOM 901 O O . ILE A 1 116 ? -1.352 -16.645 -4.852 1.00 94.94 116 ILE A O 1
ATOM 905 N N . GLY A 1 117 ? -2.465 -15.425 -6.373 1.00 89.94 117 GLY A N 1
ATOM 906 C CA . GLY A 1 117 ? -2.912 -14.399 -5.429 1.00 89.94 117 GLY A CA 1
ATOM 907 C C . GLY A 1 117 ? -3.814 -14.960 -4.325 1.00 89.94 117 GLY A C 1
ATOM 908 O O . GLY A 1 117 ? -3.628 -14.618 -3.159 1.00 89.94 117 GLY A O 1
ATOM 909 N N . ALA A 1 118 ? -4.737 -15.866 -4.665 1.00 92.12 118 ALA A N 1
ATOM 910 C CA . ALA A 1 118 ? -5.596 -16.538 -3.689 1.00 92.12 118 ALA A CA 1
ATOM 911 C C . ALA A 1 118 ? -4.802 -17.455 -2.738 1.00 92.12 118 ALA A C 1
ATOM 913 O O . ALA A 1 118 ? -4.974 -17.360 -1.525 1.00 92.12 118 ALA A O 1
ATOM 914 N N . ALA A 1 119 ? -3.890 -18.282 -3.262 1.00 94.38 119 ALA A N 1
ATOM 915 C CA . ALA A 1 119 ? -3.021 -19.136 -2.447 1.00 94.38 119 ALA A CA 1
ATOM 916 C C . ALA A 1 119 ? -2.113 -18.310 -1.515 1.00 94.38 119 ALA A C 1
ATOM 918 O O . ALA A 1 119 ? -2.060 -18.558 -0.312 1.00 94.38 119 ALA A O 1
ATOM 919 N N . THR A 1 120 ? -1.487 -17.254 -2.045 1.00 93.75 120 THR A N 1
ATOM 920 C CA . THR A 1 120 ? -0.666 -16.320 -1.256 1.00 93.75 120 THR A CA 1
ATOM 921 C C . THR A 1 120 ? -1.488 -15.661 -0.146 1.00 93.75 120 THR A C 1
ATOM 923 O O . THR A 1 120 ? -1.025 -15.561 0.986 1.00 93.75 120 THR A O 1
ATOM 926 N N . ALA A 1 121 ? -2.727 -15.241 -0.427 1.00 87.06 121 ALA A N 1
ATOM 927 C CA . ALA A 1 121 ? -3.600 -14.641 0.580 1.00 87.06 121 ALA A CA 1
ATOM 928 C C . ALA A 1 121 ? -3.958 -15.614 1.720 1.00 87.06 121 ALA A C 1
ATOM 930 O O . ALA A 1 121 ? -4.054 -15.176 2.867 1.00 87.06 121 ALA A O 1
ATOM 931 N N . LEU A 1 122 ? -4.115 -16.912 1.433 1.00 90.62 122 LEU A N 1
ATOM 932 C CA . LEU A 1 122 ? -4.347 -17.940 2.453 1.00 90.62 122 LEU A CA 1
ATOM 933 C C . LEU A 1 122 ? -3.119 -18.130 3.355 1.00 90.62 122 LEU A C 1
ATOM 935 O O . LEU A 1 122 ? -3.259 -18.057 4.573 1.00 90.62 122 LEU A O 1
ATOM 939 N N . GLU A 1 123 ? -1.918 -18.287 2.791 1.00 93.75 123 GLU A N 1
ATOM 940 C CA . GLU A 1 123 ? -0.681 -18.444 3.579 1.00 93.75 123 GLU A CA 1
ATOM 941 C C . GLU A 1 123 ? -0.381 -17.217 4.453 1.00 93.75 123 GLU A C 1
ATOM 943 O O . GLU A 1 123 ? -0.047 -17.346 5.631 1.00 93.75 123 GLU A O 1
ATOM 948 N N . VAL A 1 124 ? -0.569 -16.012 3.910 1.00 89.00 124 VAL A N 1
ATOM 949 C CA . VAL A 1 124 ? -0.375 -14.751 4.646 1.00 89.00 124 VAL A CA 1
ATOM 950 C C . VAL A 1 124 ? -1.351 -14.632 5.818 1.00 89.00 124 VAL A C 1
ATOM 952 O O . VAL A 1 124 ? -0.973 -14.195 6.909 1.00 89.00 124 VAL A O 1
ATOM 955 N N . ARG A 1 125 ? -2.598 -15.084 5.632 1.00 86.81 125 ARG A N 1
ATOM 956 C CA . ARG A 1 125 ? -3.602 -15.132 6.702 1.00 86.81 125 ARG A CA 1
ATOM 957 C C . ARG A 1 125 ? -3.344 -16.247 7.712 1.00 86.81 125 ARG A C 1
ATOM 959 O O . ARG A 1 125 ? -3.631 -16.034 8.888 1.00 86.81 125 ARG A O 1
ATOM 966 N N . ALA A 1 126 ? -2.750 -17.369 7.305 1.00 90.50 126 ALA A N 1
ATOM 967 C CA . ALA A 1 126 ? -2.365 -18.455 8.208 1.00 90.50 126 ALA A CA 1
ATOM 968 C C . ALA A 1 126 ? -1.319 -18.015 9.250 1.00 90.50 126 ALA A C 1
ATOM 970 O O . ALA A 1 126 ? -1.353 -18.488 10.381 1.00 90.50 126 ALA A O 1
ATOM 971 N N . THR A 1 127 ? -0.453 -17.043 8.928 1.00 90.31 127 THR A N 1
ATOM 972 C CA . THR A 1 127 ? 0.461 -16.424 9.912 1.00 90.31 127 THR A CA 1
ATOM 973 C C . THR A 1 127 ? -0.125 -15.183 10.600 1.00 90.31 127 THR A C 1
ATOM 975 O O . THR A 1 127 ? 0.622 -14.356 11.121 1.00 90.31 127 THR A O 1
ATOM 978 N N . GLY A 1 128 ? -1.447 -14.991 10.552 1.00 87.06 128 GLY A N 1
ATOM 979 C CA . GLY A 1 128 ? -2.150 -13.870 11.184 1.00 87.06 128 GLY A CA 1
ATOM 980 C C . GLY A 1 128 ? -1.922 -12.494 10.544 1.00 87.06 128 GLY A C 1
ATOM 981 O O . GLY A 1 128 ? -2.384 -11.492 11.092 1.00 87.06 128 GLY A O 1
ATOM 982 N N . ILE A 1 129 ? -1.234 -12.404 9.399 1.00 87.75 129 ILE A N 1
ATOM 983 C CA . ILE A 1 129 ? -0.883 -11.118 8.787 1.00 87.75 129 ILE A CA 1
ATOM 984 C C . ILE A 1 129 ? -2.059 -10.608 7.928 1.00 87.75 129 ILE A C 1
ATOM 986 O O . ILE A 1 129 ? -2.550 -11.321 7.051 1.00 87.75 129 ILE A O 1
ATOM 990 N N . PRO A 1 130 ? -2.554 -9.374 8.153 1.00 88.00 130 PRO A N 1
ATOM 991 C CA . PRO A 1 130 ? -3.717 -8.859 7.438 1.00 88.00 130 PRO A CA 1
ATOM 992 C C . PRO A 1 130 ? -3.399 -8.186 6.095 1.00 88.00 130 PRO A C 1
ATOM 994 O O . PRO A 1 130 ? -4.315 -8.032 5.284 1.00 88.00 130 PRO A O 1
ATOM 997 N N . TYR A 1 131 ? -2.158 -7.745 5.866 1.00 91.00 131 TYR A N 1
ATOM 998 C CA . TYR A 1 131 ? -1.804 -6.847 4.765 1.00 91.00 131 TYR A CA 1
ATOM 999 C C . TYR A 1 131 ? -0.501 -7.271 4.073 1.00 91.00 131 TYR A C 1
ATOM 1001 O O . TYR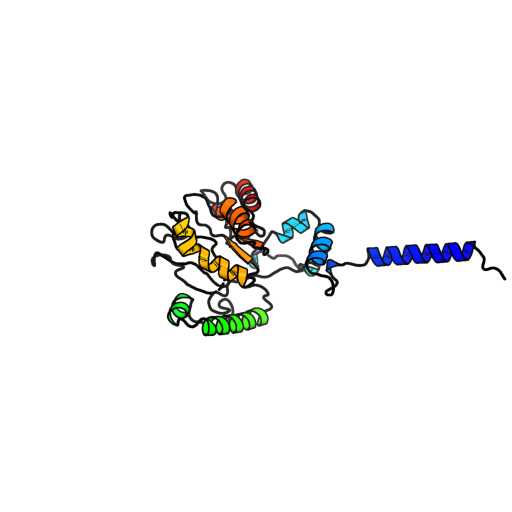 A 1 131 ? 0.508 -7.569 4.708 1.00 91.00 131 TYR A O 1
ATOM 1009 N N . ALA A 1 132 ? -0.551 -7.284 2.744 1.00 89.06 132 ALA A N 1
ATOM 1010 C CA . ALA A 1 132 ? 0.527 -7.681 1.858 1.00 89.06 132 ALA A CA 1
ATOM 1011 C C . ALA A 1 132 ? 0.947 -6.506 0.965 1.00 89.06 132 ALA A C 1
ATOM 1013 O O . ALA A 1 132 ? 0.104 -5.877 0.326 1.00 89.06 132 ALA A O 1
ATOM 1014 N N . PHE A 1 133 ? 2.249 -6.253 0.843 1.00 88.88 133 PHE A N 1
ATOM 1015 C CA . PHE A 1 133 ? 2.799 -5.281 -0.106 1.00 88.88 133 PHE A CA 1
ATOM 1016 C C . PHE A 1 133 ? 2.972 -5.894 -1.519 1.00 88.88 133 PHE A C 1
ATOM 1018 O O . PHE A 1 133 ? 4.004 -5.677 -2.151 1.00 88.88 133 PHE A O 1
ATOM 1025 N N . THR A 1 134 ? 1.992 -6.670 -2.009 1.00 84.44 134 THR A N 1
ATOM 1026 C CA . THR A 1 134 ? 2.021 -7.397 -3.302 1.00 84.44 134 THR A CA 1
ATOM 1027 C C . THR A 1 134 ? 0.703 -7.257 -4.063 1.00 84.44 134 THR A C 1
ATOM 1029 O O . THR A 1 134 ? -0.357 -7.192 -3.435 1.00 84.44 134 THR A O 1
ATOM 1032 N N . PRO A 1 135 ? 0.701 -7.118 -5.396 1.00 81.50 135 PRO A N 1
ATOM 1033 C CA . PRO A 1 135 ? 2.363 -6.833 -6.739 1.00 81.50 135 PRO A CA 1
ATOM 1034 C C . PRO A 1 135 ? 3.545 -5.892 -6.494 1.00 81.50 135 PRO A C 1
ATOM 1036 O O . PRO A 1 135 ? 3.723 -5.204 -5.499 1.00 81.50 135 PRO A O 1
ATOM 1039 N N . CYS A 1 136 ? 4.320 -5.835 -7.577 1.00 82.00 136 CYS A N 1
ATOM 1040 C CA . CYS A 1 136 ? 4.897 -4.623 -8.153 1.00 82.00 136 CYS A CA 1
ATOM 1041 C C . CYS A 1 136 ? 4.347 -4.521 -9.597 1.00 82.00 136 CYS A C 1
ATOM 1043 O O . CYS A 1 136 ? 4.437 -5.509 -10.335 1.00 82.00 136 CYS A O 1
ATOM 1045 N N . ILE A 1 137 ? 3.712 -3.404 -9.984 1.00 78.06 137 ILE A N 1
ATOM 1046 C CA . ILE A 1 137 ? 3.157 -3.181 -11.346 1.00 78.06 137 ILE A CA 1
ATOM 1047 C C . ILE A 1 137 ? 4.079 -2.328 -12.229 1.00 78.06 137 ILE A C 1
ATOM 1049 O O . ILE A 1 137 ? 3.642 -1.789 -13.245 1.00 78.06 137 ILE A O 1
ATOM 1053 N N . ALA A 1 138 ? 5.355 -2.219 -11.862 1.00 76.56 138 ALA A N 1
ATOM 1054 C CA . ALA A 1 138 ? 6.358 -1.505 -12.636 1.00 76.56 138 ALA A CA 1
ATOM 1055 C C . ALA A 1 138 ? 6.418 -1.991 -14.093 1.00 76.56 138 ALA A C 1
ATOM 1057 O O .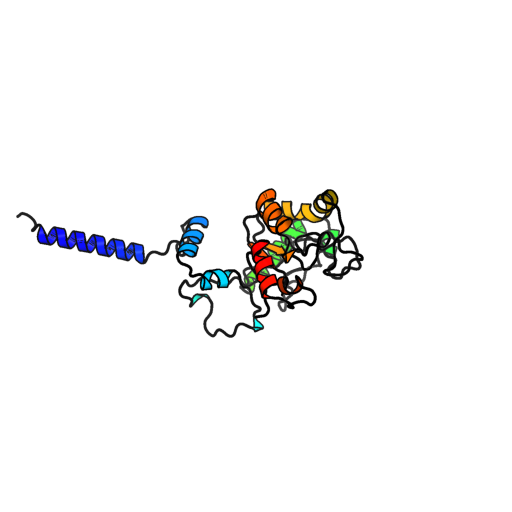 ALA A 1 138 ? 6.826 -3.117 -14.382 1.00 76.56 138 ALA A O 1
ATOM 1058 N N . ALA A 1 139 ? 6.078 -1.110 -15.032 1.00 76.19 139 ALA A N 1
ATOM 1059 C CA . ALA A 1 139 ? 6.379 -1.310 -16.443 1.00 76.19 139 ALA A CA 1
ATOM 1060 C C . ALA A 1 139 ? 7.877 -1.052 -16.673 1.00 76.19 139 ALA A C 1
ATOM 1062 O O . ALA A 1 139 ? 8.280 0.051 -17.040 1.00 76.19 139 ALA A O 1
ATOM 1063 N N . CYS A 1 140 ? 8.708 -2.055 -16.383 1.00 76.69 140 CYS A N 1
ATOM 1064 C CA . CYS A 1 140 ? 10.157 -1.963 -16.538 1.00 76.69 140 CYS A CA 1
ATOM 1065 C C . CYS A 1 140 ? 10.549 -1.696 -18.005 1.00 76.69 140 CYS A C 1
ATOM 1067 O O . CYS A 1 140 ? 10.090 -2.383 -18.921 1.00 76.69 140 CYS A O 1
ATOM 1069 N N . ARG A 1 141 ? 11.384 -0.673 -18.221 1.00 76.62 141 ARG A N 1
ATOM 1070 C CA . ARG A 1 141 ? 11.876 -0.231 -19.537 1.00 76.62 141 ARG A CA 1
ATOM 1071 C C . ARG A 1 141 ? 13.365 -0.504 -19.756 1.00 76.62 141 ARG A C 1
ATOM 1073 O O . ARG A 1 141 ? 13.794 -0.520 -20.904 1.00 76.62 141 ARG A O 1
ATOM 1080 N N . ASP A 1 142 ? 14.129 -0.729 -18.688 1.00 74.12 142 ASP A N 1
ATOM 1081 C CA . ASP A 1 142 ? 15.573 -0.971 -18.728 1.00 74.12 142 ASP A CA 1
ATOM 1082 C C . ASP A 1 142 ? 15.927 -2.181 -17.838 1.00 74.12 142 ASP A C 1
ATOM 1084 O O . ASP A 1 142 ? 15.782 -2.093 -16.614 1.00 74.12 142 ASP A O 1
ATOM 1088 N N . PRO A 1 143 ? 16.381 -3.315 -18.411 1.00 74.56 143 PRO A N 1
ATOM 1089 C CA . PRO A 1 143 ? 16.616 -4.552 -17.662 1.00 74.56 143 PRO A CA 1
ATOM 1090 C C . PRO A 1 143 ? 17.802 -4.470 -16.689 1.00 74.56 143 PRO A C 1
ATOM 1092 O O . PRO A 1 143 ? 17.988 -5.382 -15.886 1.00 74.56 143 PRO A O 1
ATOM 1095 N N . ARG A 1 144 ? 18.589 -3.381 -16.709 1.00 73.31 144 ARG A N 1
ATOM 1096 C CA . ARG A 1 144 ? 19.619 -3.105 -15.691 1.00 73.31 144 ARG A CA 1
ATOM 1097 C C . ARG A 1 144 ? 19.018 -2.781 -14.320 1.00 73.31 144 ARG A C 1
ATOM 1099 O O . ARG A 1 144 ? 19.730 -2.810 -13.318 1.00 73.31 144 ARG A O 1
ATOM 1106 N N . TRP A 1 145 ? 17.719 -2.487 -14.249 1.00 72.81 145 TRP A N 1
ATOM 1107 C CA . TRP A 1 145 ? 17.040 -2.239 -12.984 1.00 72.81 145 TRP A CA 1
ATOM 1108 C C . TRP A 1 145 ? 16.893 -3.533 -12.171 1.00 72.81 145 TRP A C 1
ATOM 1110 O O . TRP A 1 145 ? 16.128 -4.432 -12.525 1.00 72.81 145 TRP A O 1
ATOM 1120 N N . GLY A 1 146 ? 17.568 -3.608 -11.020 1.00 77.81 146 GLY A N 1
ATOM 1121 C CA . GLY A 1 146 ? 17.563 -4.787 -10.137 1.00 77.81 146 GLY A CA 1
ATOM 1122 C C . GLY A 1 146 ? 16.190 -5.200 -9.573 1.00 77.81 146 GLY A C 1
ATOM 1123 O O . GLY A 1 146 ? 16.067 -6.269 -8.981 1.00 77.81 146 GLY A O 1
ATOM 1124 N N . ARG A 1 147 ? 15.137 -4.391 -9.773 1.00 70.94 147 ARG A N 1
ATOM 1125 C CA . ARG A 1 147 ? 13.736 -4.730 -9.456 1.00 70.94 147 ARG A CA 1
ATOM 1126 C C . ARG A 1 147 ? 12.894 -5.078 -10.703 1.00 70.94 147 ARG A C 1
ATOM 1128 O O . ARG A 1 147 ? 11.670 -5.007 -10.635 1.00 70.94 147 ARG A O 1
ATOM 1135 N N . THR A 1 148 ? 13.509 -5.498 -11.816 1.00 67.62 148 THR A N 1
ATOM 1136 C CA . THR A 1 148 ? 12.812 -5.975 -13.034 1.00 67.62 148 THR A CA 1
ATOM 1137 C C . THR A 1 148 ? 11.837 -7.122 -12.713 1.00 67.62 148 THR A C 1
ATOM 1139 O O . THR A 1 148 ? 12.235 -8.264 -12.477 1.00 67.62 148 THR A O 1
ATOM 1142 N N . LYS A 1 149 ? 10.538 -6.797 -12.651 1.00 50.88 149 LYS A N 1
ATOM 1143 C CA . LYS A 1 149 ? 9.405 -7.654 -12.252 1.00 50.88 149 LYS A CA 1
ATOM 1144 C C . LYS A 1 149 ? 8.120 -7.079 -12.888 1.00 50.88 149 LYS A C 1
ATOM 1146 O O . LYS A 1 149 ? 8.010 -5.864 -12.990 1.00 50.88 149 LYS A O 1
ATOM 1151 N N . VAL A 1 150 ? 7.127 -7.908 -13.233 1.00 38.25 150 VAL A N 1
ATOM 1152 C CA . VAL A 1 150 ? 5.754 -7.482 -13.612 1.00 38.25 150 VAL A CA 1
ATOM 1153 C C . VAL A 1 150 ? 4.655 -8.303 -12.899 1.00 38.25 150 VAL A C 1
ATOM 1155 O O . VAL A 1 150 ? 4.700 -9.521 -12.977 1.00 38.25 150 VAL A O 1
ATOM 1158 N N . VAL A 1 151 ? 3.651 -7.665 -12.263 1.00 30.84 151 VAL A N 1
ATOM 1159 C CA . VAL A 1 151 ? 2.368 -8.274 -11.774 1.00 30.84 151 VAL A CA 1
ATOM 1160 C C . VAL A 1 151 ? 2.494 -9.228 -10.536 1.00 30.84 151 VAL A C 1
ATOM 1162 O O . VAL A 1 151 ? 3.401 -10.044 -10.503 1.00 30.84 151 VAL A O 1
ATOM 1165 N N . ALA A 1 152 ? 1.676 -9.215 -9.455 1.00 35.75 152 ALA A N 1
ATOM 1166 C CA . ALA A 1 152 ? 0.447 -8.456 -9.102 1.00 35.75 152 ALA A CA 1
ATOM 1167 C C . ALA A 1 152 ? 0.483 -7.706 -7.593 1.00 35.75 152 ALA A C 1
ATOM 1169 O O . ALA A 1 152 ? 0.426 -8.826 -6.998 1.00 35.75 152 ALA A O 1
ATOM 1170 N N . CYS A 1 153 ? 0.560 -5.509 -6.916 1.00 38.47 153 CYS A N 1
ATOM 1171 C CA . CYS A 1 153 ? 0.125 -4.398 -5.951 1.00 38.47 153 CYS A CA 1
ATOM 1172 C C . CYS A 1 153 ? 0.415 -3.105 -6.720 1.00 38.47 153 CYS A C 1
ATOM 1174 O O . CYS A 1 153 ? 1.330 -3.064 -7.544 1.00 38.47 153 CYS A O 1
ATOM 1176 N N . ALA A 1 154 ? -0.366 -2.057 -6.470 1.00 49.22 154 ALA A N 1
ATOM 1177 C CA . ALA A 1 154 ? -0.140 -0.723 -6.995 1.00 49.22 154 ALA A CA 1
ATOM 1178 C C . ALA A 1 154 ? 1.098 -0.054 -6.351 1.00 49.22 154 ALA A C 1
ATOM 1180 O O . ALA A 1 154 ? 0.998 0.931 -5.616 1.00 49.22 154 ALA A O 1
ATOM 1181 N N . LYS A 1 155 ? 2.286 -0.595 -6.652 1.00 55.50 155 LYS A N 1
ATOM 1182 C CA . LYS A 1 155 ? 3.593 -0.013 -6.341 1.00 55.50 155 LYS A CA 1
ATOM 1183 C C . LYS A 1 155 ? 4.586 -0.190 -7.507 1.00 55.50 155 LYS A C 1
ATOM 1185 O O . LYS A 1 155 ? 4.470 -1.173 -8.239 1.00 55.50 155 LYS A O 1
ATOM 1190 N N . HIS A 1 156 ? 5.532 0.729 -7.693 1.00 68.44 156 HIS A N 1
ATOM 1191 C CA . HIS A 1 156 ? 5.756 1.943 -6.890 1.00 68.44 156 HIS A CA 1
ATOM 1192 C C . HIS A 1 156 ? 5.291 3.180 -7.683 1.00 68.44 156 HIS A C 1
ATOM 1194 O O . HIS A 1 156 ? 5.786 3.464 -8.771 1.00 68.44 156 HIS A O 1
ATOM 1200 N N . PHE A 1 157 ? 4.281 3.889 -7.167 1.00 64.31 157 PHE A N 1
ATOM 1201 C CA . PHE A 1 157 ? 3.613 4.980 -7.886 1.00 64.31 157 PHE A CA 1
ATOM 1202 C C . PHE A 1 157 ? 4.563 6.184 -8.028 1.00 64.31 157 PHE A C 1
ATOM 1204 O O . PHE A 1 157 ? 5.005 6.729 -7.015 1.00 64.31 157 PHE A O 1
ATOM 1211 N N . VAL A 1 158 ? 4.914 6.641 -9.235 1.00 80.12 158 VAL A N 1
ATOM 1212 C CA . VAL A 1 158 ? 4.672 6.055 -10.573 1.00 80.12 158 VAL A CA 1
ATOM 1213 C C . VAL A 1 158 ? 5.900 6.297 -11.457 1.00 80.12 158 VAL A C 1
ATOM 1215 O O . VAL A 1 158 ? 6.673 7.219 -11.208 1.00 80.12 158 VAL A O 1
ATOM 1218 N N . GLY A 1 159 ? 6.099 5.466 -12.485 1.00 79.31 159 GLY A N 1
ATOM 1219 C CA . GLY A 1 159 ? 7.256 5.573 -13.381 1.00 79.31 159 GLY A CA 1
ATOM 1220 C C . GLY A 1 159 ? 8.541 4.946 -12.830 1.00 79.31 159 GLY A C 1
ATOM 1221 O O . GLY A 1 159 ? 9.611 5.192 -13.377 1.00 79.31 159 GLY A O 1
ATOM 1222 N N . ASP A 1 160 ? 8.450 4.132 -11.776 1.00 78.56 160 ASP A N 1
ATOM 1223 C CA . ASP A 1 160 ? 9.571 3.428 -11.137 1.00 78.56 160 ASP A CA 1
ATOM 1224 C C . ASP A 1 160 ? 10.397 2.559 -12.100 1.00 78.56 160 ASP A C 1
ATOM 1226 O O . ASP A 1 160 ? 11.623 2.574 -12.047 1.00 78.56 160 ASP A O 1
ATOM 1230 N N . GLY A 1 161 ? 9.743 1.868 -13.034 1.00 79.81 161 GLY A N 1
ATOM 1231 C CA . GLY A 1 161 ? 10.400 1.086 -14.084 1.00 79.81 161 GLY A CA 1
ATOM 1232 C C . GLY A 1 161 ? 10.992 1.899 -15.248 1.00 79.81 161 GLY A C 1
ATOM 1233 O O . GLY A 1 161 ? 11.496 1.290 -16.191 1.00 79.81 161 GLY A O 1
ATOM 1234 N N . GLY A 1 162 ? 10.897 3.235 -15.233 1.00 84.56 162 GLY A N 1
ATOM 1235 C CA . GLY A 1 162 ? 11.295 4.131 -16.332 1.00 84.56 162 GLY A CA 1
ATOM 1236 C C . GLY A 1 162 ? 12.553 4.972 -16.079 1.00 84.56 162 GLY A C 1
ATOM 1237 O O . GLY A 1 162 ? 12.785 5.943 -16.800 1.00 84.56 162 GLY A O 1
ATOM 1238 N N . THR A 1 163 ? 13.341 4.664 -15.045 1.00 88.06 163 THR A N 1
ATOM 1239 C CA . THR A 1 163 ? 14.440 5.536 -14.609 1.00 88.06 163 THR A CA 1
ATOM 1240 C C . THR A 1 163 ? 15.599 5.611 -15.606 1.00 88.06 163 THR A C 1
A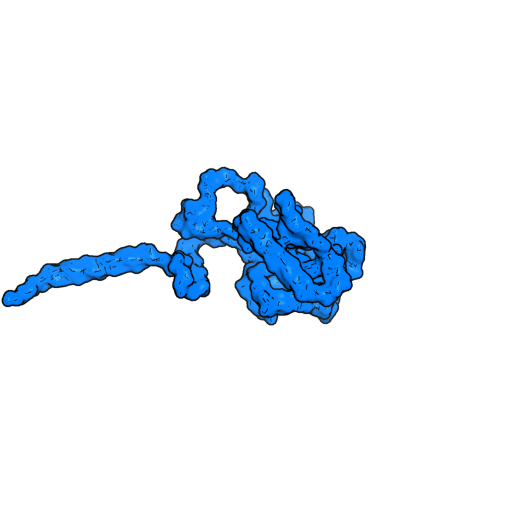TOM 1242 O O . THR A 1 163 ? 15.931 4.655 -16.311 1.00 88.06 163 THR A O 1
ATOM 1245 N N . THR A 1 164 ? 16.276 6.763 -15.631 1.00 83.38 164 THR A N 1
ATOM 1246 C CA . THR A 1 164 ? 17.454 7.000 -16.478 1.00 83.38 164 THR A CA 1
ATOM 1247 C C . THR A 1 164 ? 18.525 5.919 -16.259 1.00 83.38 164 THR A C 1
ATOM 1249 O O . THR A 1 164 ? 19.048 5.765 -15.150 1.00 83.38 164 THR A O 1
ATOM 1252 N N . LYS A 1 165 ? 18.860 5.190 -17.338 1.00 82.12 165 LYS A N 1
ATOM 1253 C CA . LYS A 1 165 ? 19.793 4.040 -17.385 1.00 82.12 165 LYS A CA 1
ATOM 1254 C C . LYS A 1 165 ? 19.410 2.848 -16.480 1.00 82.12 165 LYS A C 1
ATOM 1256 O O . LYS A 1 165 ? 20.286 2.068 -16.112 1.00 82.12 165 LYS A O 1
ATOM 1261 N N . GLY A 1 166 ? 18.141 2.727 -16.071 1.00 72.81 166 GLY A N 1
ATOM 1262 C CA . GLY A 1 166 ? 17.668 1.667 -15.169 1.00 72.81 166 GLY A CA 1
ATOM 1263 C C . GLY A 1 166 ? 18.194 1.780 -13.733 1.00 72.81 166 GLY A C 1
ATOM 1264 O O . GLY A 1 166 ? 18.037 0.855 -12.936 1.00 72.81 166 GLY A O 1
ATOM 1265 N N . ILE A 1 167 ? 18.832 2.901 -13.383 1.00 78.56 167 ILE A N 1
ATOM 1266 C CA . ILE A 1 167 ? 19.406 3.118 -12.054 1.00 78.56 167 ILE A CA 1
ATOM 1267 C C . ILE A 1 167 ? 18.258 3.204 -11.042 1.00 78.56 167 ILE A C 1
ATOM 1269 O O . ILE A 1 167 ? 17.314 3.981 -11.214 1.00 78.56 167 ILE A O 1
ATOM 1273 N N . ASN A 1 168 ? 18.321 2.388 -9.990 1.00 80.81 168 ASN A N 1
ATOM 1274 C CA . ASN A 1 168 ? 17.289 2.346 -8.958 1.00 80.81 168 ASN A CA 1
ATOM 1275 C C . ASN A 1 168 ? 17.137 3.726 -8.284 1.00 80.81 168 ASN A C 1
ATOM 1277 O O . ASN A 1 168 ? 18.131 4.398 -8.035 1.00 80.81 168 ASN A O 1
ATOM 1281 N N . GLU A 1 169 ? 15.899 4.141 -7.992 1.00 80.00 169 GLU A N 1
ATOM 1282 C CA . GLU A 1 169 ? 15.561 5.416 -7.312 1.00 80.00 169 GLU A CA 1
ATOM 1283 C C . GLU A 1 169 ? 15.935 6.713 -8.065 1.00 80.00 169 GLU A C 1
ATOM 1285 O O . GLU A 1 169 ? 15.700 7.810 -7.556 1.00 80.00 169 GLU A O 1
ATOM 1290 N N . ASN A 1 170 ? 16.466 6.607 -9.287 1.00 87.12 170 ASN A N 1
ATOM 1291 C CA . ASN A 1 170 ? 16.856 7.741 -10.125 1.00 87.12 170 ASN A CA 1
ATOM 1292 C C . ASN A 1 170 ? 15.631 8.463 -10.749 1.00 87.12 170 ASN A C 1
ATOM 1294 O O . ASN A 1 170 ? 14.474 8.101 -10.526 1.00 87.12 170 ASN A O 1
ATOM 1298 N N . ASN A 1 171 ? 15.880 9.512 -11.532 1.00 89.25 171 ASN A N 1
ATOM 1299 C CA . ASN A 1 171 ? 14.864 10.294 -12.232 1.00 89.25 171 ASN A CA 1
ATOM 1300 C C . ASN A 1 171 ? 14.325 9.568 -13.482 1.00 89.25 171 ASN A C 1
ATOM 1302 O O . ASN A 1 171 ? 15.098 9.127 -14.342 1.00 89.25 171 ASN A O 1
ATOM 1306 N N . THR A 1 172 ? 13.000 9.515 -13.604 1.00 88.94 172 THR A N 1
ATOM 1307 C CA . THR A 1 172 ? 12.272 9.070 -14.800 1.00 88.94 172 THR A CA 1
ATOM 1308 C C . THR A 1 172 ? 11.919 10.289 -15.644 1.00 88.94 172 THR A C 1
ATOM 1310 O O . THR A 1 172 ? 11.118 11.131 -15.229 1.00 88.94 172 THR A O 1
ATOM 1313 N N . VAL A 1 173 ? 12.544 10.386 -16.820 1.00 90.88 173 VAL A N 1
ATOM 1314 C CA . VAL A 1 173 ? 12.367 11.490 -17.772 1.00 90.88 173 VAL A CA 1
ATOM 1315 C C . VAL A 1 173 ? 11.428 11.026 -18.877 1.00 90.88 173 VAL A C 1
ATOM 1317 O O . VAL A 1 173 ? 11.818 10.238 -19.737 1.00 90.88 173 VAL A O 1
ATOM 1320 N N . ILE A 1 174 ? 10.175 11.471 -18.818 1.00 90.62 174 ILE A N 1
ATOM 1321 C CA . ILE A 1 174 ? 9.142 11.125 -19.799 1.00 90.62 174 ILE A CA 1
ATOM 1322 C C . ILE A 1 174 ? 8.065 12.212 -19.841 1.00 90.62 174 ILE A C 1
ATOM 1324 O O . ILE A 1 174 ? 7.789 12.880 -18.836 1.00 90.62 174 ILE A O 1
ATOM 1328 N N . ASP A 1 175 ? 7.460 12.384 -21.011 1.00 86.69 175 ASP A N 1
ATOM 1329 C CA . ASP A 1 175 ? 6.332 13.281 -21.224 1.00 86.69 175 ASP A CA 1
ATOM 1330 C C . ASP A 1 175 ? 5.049 12.764 -20.535 1.00 86.69 175 ASP A C 1
ATOM 1332 O O . ASP A 1 175 ? 4.985 11.645 -20.016 1.00 86.69 175 ASP A O 1
ATOM 1336 N N . TRP A 1 176 ? 3.998 13.584 -20.535 1.00 83.69 176 TRP A N 1
ATOM 1337 C CA . TRP A 1 176 ? 2.726 13.225 -19.908 1.00 83.69 176 TRP A CA 1
ATOM 1338 C C . TRP A 1 176 ? 2.014 12.059 -20.612 1.00 83.69 176 TRP A C 1
ATOM 1340 O O . TRP A 1 176 ? 1.514 11.151 -19.945 1.00 83.69 176 TRP A O 1
ATOM 1350 N N . GLN A 1 177 ? 1.991 12.035 -21.947 1.00 87.31 177 GLN A N 1
ATOM 1351 C CA . GLN A 1 177 ? 1.332 10.981 -22.714 1.00 87.31 177 GLN A CA 1
ATOM 1352 C C . GLN A 1 177 ? 2.075 9.648 -22.556 1.00 87.31 177 GLN A C 1
ATOM 1354 O O . GLN A 1 177 ? 1.432 8.616 -22.353 1.00 87.31 177 GLN A O 1
ATOM 1359 N N . GLY A 1 178 ? 3.412 9.664 -22.559 1.00 83.38 178 GLY A N 1
ATOM 1360 C CA . GLY A 1 178 ? 4.246 8.507 -22.241 1.00 83.38 178 GLY A CA 1
ATOM 1361 C C . GLY A 1 178 ? 4.042 7.988 -20.813 1.00 83.38 178 GLY A C 1
ATOM 1362 O O . GLY A 1 178 ? 3.850 6.782 -20.629 1.00 83.38 178 GLY A O 1
ATOM 1363 N N . LEU A 1 179 ? 3.998 8.870 -19.803 1.00 85.56 179 LEU A N 1
ATOM 1364 C CA . LEU A 1 179 ? 3.719 8.478 -18.413 1.00 85.56 179 LEU A CA 1
ATOM 1365 C C . LEU A 1 179 ? 2.365 7.761 -18.299 1.00 85.56 179 LEU A C 1
ATOM 1367 O O . LEU A 1 179 ? 2.281 6.681 -17.706 1.00 85.56 179 LEU A O 1
ATOM 1371 N N . LEU A 1 180 ? 1.316 8.328 -18.907 1.00 84.88 180 LEU A N 1
ATOM 1372 C CA . LEU A 1 180 ? -0.017 7.730 -18.906 1.00 84.88 180 LEU A CA 1
ATOM 1373 C C . LEU A 1 180 ? -0.051 6.386 -19.647 1.00 84.88 180 LEU A C 1
ATOM 1375 O O . LEU A 1 180 ? -0.540 5.396 -19.099 1.00 84.88 180 LEU A O 1
ATOM 1379 N N . LYS A 1 181 ? 0.506 6.335 -20.863 1.00 81.38 181 LYS A N 1
ATOM 1380 C CA . LYS A 1 181 ? 0.471 5.164 -21.751 1.00 81.38 181 LYS A CA 1
ATOM 1381 C C . LYS A 1 181 ? 1.262 3.971 -21.214 1.00 81.38 181 LYS A C 1
ATOM 1383 O O . LYS A 1 181 ? 0.811 2.841 -21.374 1.00 81.38 181 LYS A O 1
ATOM 1388 N N . PHE A 1 182 ? 2.426 4.201 -20.605 1.00 77.00 182 PHE A N 1
ATOM 1389 C CA . PHE A 1 182 ? 3.330 3.117 -20.207 1.00 77.00 182 PHE A CA 1
ATOM 1390 C C . PHE A 1 182 ? 3.312 2.808 -18.709 1.00 77.00 182 PHE A C 1
ATOM 1392 O O . PHE A 1 182 ? 3.453 1.644 -18.347 1.00 77.00 182 PHE A O 1
ATOM 1399 N N . HIS A 1 183 ? 3.116 3.803 -17.838 1.00 81.00 183 HIS A N 1
ATOM 1400 C CA . HIS A 1 183 ? 3.274 3.621 -16.389 1.00 81.00 183 HIS A CA 1
ATOM 1401 C C . HIS A 1 183 ? 1.972 3.760 -15.585 1.00 81.00 183 HIS A C 1
ATOM 1403 O O . HIS A 1 183 ? 1.904 3.237 -14.475 1.00 81.00 183 HIS A O 1
ATOM 1409 N N . MET A 1 184 ? 0.927 4.406 -16.120 1.00 83.06 184 MET A N 1
ATOM 1410 C CA . MET A 1 184 ? -0.318 4.655 -15.373 1.00 83.06 184 MET A CA 1
ATOM 1411 C C . MET A 1 184 ? -1.407 3.583 -15.560 1.00 83.06 184 MET A C 1
ATOM 1413 O O . MET A 1 184 ? -2.182 3.344 -14.635 1.00 83.06 184 MET A O 1
ATOM 1417 N N . LEU A 1 185 ? -1.484 2.915 -16.721 1.00 79.38 185 LEU A N 1
ATOM 1418 C CA . LEU A 1 185 ? -2.617 2.033 -17.076 1.00 79.38 185 LEU A CA 1
ATOM 1419 C C . LEU A 1 185 ? -2.945 0.962 -16.015 1.00 79.38 185 LEU A C 1
ATOM 1421 O O . LEU A 1 185 ? -4.113 0.744 -15.692 1.00 79.38 185 LEU A O 1
ATOM 1425 N N . ALA A 1 186 ? -1.927 0.326 -15.431 1.00 75.38 186 ALA A N 1
ATOM 1426 C CA . ALA A 1 186 ? -2.113 -0.719 -14.423 1.00 75.38 186 ALA A CA 1
ATOM 1427 C C . ALA A 1 186 ? -2.633 -0.187 -13.066 1.00 75.38 186 ALA A C 1
ATOM 1429 O O . ALA A 1 186 ? -3.245 -0.942 -12.304 1.00 75.38 186 ALA A O 1
ATOM 1430 N N . TYR A 1 187 ? -2.460 1.107 -12.766 1.00 77.81 187 TYR A N 1
ATOM 1431 C CA . TYR A 1 187 ? -3.041 1.737 -11.573 1.00 77.81 187 TYR A CA 1
ATOM 1432 C C . TYR A 1 187 ? -4.552 1.928 -11.718 1.00 77.81 187 TYR A C 1
ATOM 1434 O O . TYR A 1 187 ? -5.288 1.644 -10.777 1.00 77.81 187 TYR A O 1
ATOM 1442 N N . LEU A 1 188 ? -5.031 2.323 -12.903 1.00 81.62 188 LEU A N 1
ATOM 1443 C CA . LEU A 1 188 ? -6.466 2.460 -13.182 1.00 81.62 188 LEU A CA 1
ATOM 1444 C C . LEU A 1 188 ? -7.208 1.120 -13.024 1.00 81.62 188 LEU A C 1
ATOM 1446 O O . LEU A 1 188 ? -8.270 1.070 -12.407 1.00 81.62 188 LEU A O 1
ATOM 1450 N N . ASP A 1 189 ? -6.630 0.029 -13.531 1.00 82.06 189 ASP A N 1
ATOM 1451 C CA . ASP A 1 189 ? -7.153 -1.330 -13.336 1.00 82.06 189 ASP A CA 1
ATOM 1452 C C . ASP A 1 189 ? -7.128 -1.759 -11.855 1.00 82.06 189 ASP A C 1
ATOM 1454 O O . ASP A 1 189 ? -8.122 -2.269 -11.338 1.00 82.06 189 ASP A O 1
ATOM 1458 N N . SER A 1 190 ? -6.035 -1.472 -11.138 1.00 80.81 190 SER A N 1
ATOM 1459 C CA . SER A 1 190 ? -5.909 -1.772 -9.702 1.00 80.81 190 SER A CA 1
ATOM 1460 C C . SER A 1 190 ? -6.952 -1.030 -8.853 1.00 80.81 190 SER A C 1
ATOM 1462 O O . SER A 1 190 ? -7.534 -1.613 -7.938 1.00 80.81 190 SER A O 1
ATOM 1464 N N . ILE A 1 191 ? -7.233 0.239 -9.168 1.00 82.75 191 ILE A N 1
ATOM 1465 C CA . ILE A 1 191 ? -8.247 1.053 -8.479 1.00 82.75 191 ILE A CA 1
ATOM 1466 C C . ILE A 1 191 ? -9.659 0.541 -8.792 1.00 82.75 191 ILE A C 1
ATOM 1468 O O . ILE A 1 191 ? -10.454 0.366 -7.871 1.00 82.75 191 ILE A O 1
ATOM 1472 N N . ARG A 1 192 ? -9.956 0.203 -10.056 1.00 83.75 192 ARG A N 1
ATOM 1473 C CA . ARG A 1 192 ? -11.230 -0.433 -10.457 1.00 83.75 192 ARG A CA 1
ATOM 1474 C C . ARG A 1 192 ? -11.467 -1.781 -9.767 1.00 83.75 192 ARG A C 1
ATOM 1476 O O . ARG A 1 192 ? -12.610 -2.134 -9.503 1.00 83.75 192 ARG A O 1
ATOM 1483 N N . LYS A 1 193 ? -10.397 -2.512 -9.440 1.00 85.31 193 LYS A N 1
ATOM 1484 C CA . LYS A 1 193 ? -10.420 -3.767 -8.667 1.00 85.31 193 LYS A CA 1
ATOM 1485 C C . LYS A 1 193 ? -10.418 -3.567 -7.143 1.00 85.31 193 LYS A C 1
ATOM 1487 O O . LYS A 1 193 ? -10.334 -4.548 -6.411 1.00 85.31 193 LYS A O 1
ATOM 1492 N N . GLY A 1 194 ? -10.524 -2.327 -6.657 1.00 83.06 194 GLY A N 1
ATOM 1493 C CA . GLY A 1 194 ? -10.660 -2.025 -5.231 1.00 83.06 194 GLY A CA 1
ATOM 1494 C C . GLY A 1 194 ? -9.374 -2.187 -4.417 1.00 83.06 194 GLY A C 1
ATOM 1495 O O . GLY A 1 194 ? -9.446 -2.570 -3.250 1.00 83.06 194 GLY A O 1
ATOM 1496 N N . VAL A 1 195 ? -8.194 -1.922 -4.999 1.00 86.38 195 VAL A N 1
ATOM 1497 C CA . VAL A 1 195 ? -6.927 -1.956 -4.246 1.00 86.38 195 VAL A CA 1
ATOM 1498 C C . VAL A 1 195 ? -6.993 -1.022 -3.027 1.00 86.38 195 VAL A C 1
ATOM 1500 O O . VAL A 1 195 ? -7.351 0.148 -3.143 1.00 86.38 195 VAL A O 1
ATOM 1503 N N . ALA A 1 196 ? -6.668 -1.538 -1.839 1.00 84.75 196 ALA A N 1
ATOM 1504 C CA . ALA A 1 196 ? -6.850 -0.806 -0.581 1.00 84.75 196 ALA A CA 1
ATOM 1505 C C . ALA A 1 196 ? -5.757 0.244 -0.302 1.00 84.75 196 ALA A C 1
ATOM 1507 O O . ALA A 1 196 ? -5.987 1.201 0.442 1.00 84.75 196 ALA A O 1
ATOM 1508 N N . THR A 1 197 ? -4.563 0.063 -0.874 1.00 88.12 197 THR A N 1
ATOM 1509 C CA . THR A 1 197 ? -3.380 0.893 -0.616 1.00 88.12 197 THR A CA 1
ATOM 1510 C C . THR A 1 197 ? -2.535 1.086 -1.872 1.00 88.12 197 THR A C 1
ATOM 1512 O O . THR A 1 197 ? -2.549 0.256 -2.783 1.00 88.12 197 THR A O 1
ATOM 1515 N N . ILE A 1 198 ? -1.789 2.192 -1.921 1.00 90.44 198 ILE A N 1
ATOM 1516 C CA . ILE A 1 198 ? -0.852 2.518 -3.007 1.00 90.44 198 ILE A CA 1
ATOM 1517 C C . ILE A 1 198 ? 0.451 3.015 -2.385 1.00 90.44 198 ILE A C 1
ATOM 1519 O O . ILE A 1 198 ? 0.415 3.887 -1.515 1.00 90.44 198 ILE A O 1
ATOM 1523 N N . MET A 1 199 ? 1.590 2.459 -2.807 1.00 93.75 199 MET A N 1
ATOM 1524 C CA . MET A 1 199 ? 2.908 2.805 -2.259 1.00 93.75 199 MET A CA 1
ATOM 1525 C C . MET A 1 199 ? 3.687 3.712 -3.218 1.00 93.75 199 MET A C 1
ATOM 1527 O O . MET A 1 199 ? 3.833 3.393 -4.400 1.00 93.75 199 MET A O 1
ATOM 1531 N N . VAL A 1 200 ? 4.179 4.837 -2.701 1.00 91.62 200 VAL A N 1
ATOM 1532 C CA . VAL A 1 200 ? 4.918 5.873 -3.445 1.00 91.62 200 VAL A CA 1
ATOM 1533 C C . VAL A 1 200 ? 6.412 5.543 -3.482 1.00 91.62 200 VAL A C 1
ATOM 1535 O O . VAL A 1 200 ? 6.951 5.070 -2.485 1.00 91.62 200 VAL A O 1
ATOM 1538 N N . PHE A 1 201 ? 7.084 5.767 -4.618 1.00 86.38 201 PHE A N 1
ATOM 1539 C CA . PHE A 1 201 ? 8.501 5.404 -4.775 1.00 86.38 201 PHE A CA 1
ATOM 1540 C C . PHE A 1 201 ? 9.496 6.501 -4.379 1.00 86.38 201 PHE A C 1
ATOM 1542 O O . PHE A 1 201 ? 9.174 7.686 -4.343 1.00 86.38 201 PHE A O 1
ATOM 1549 N N . TYR A 1 202 ? 10.754 6.106 -4.166 1.00 87.75 202 TYR A N 1
ATOM 1550 C CA . TYR A 1 202 ? 11.888 7.015 -3.954 1.00 87.75 202 TYR A CA 1
ATOM 1551 C C . TYR A 1 202 ? 12.268 7.858 -5.183 1.00 87.75 202 TYR A C 1
ATOM 1553 O O . TYR A 1 202 ? 13.013 8.832 -5.035 1.00 87.75 202 TYR A O 1
ATOM 1561 N N . SER A 1 203 ? 11.814 7.469 -6.381 1.00 86.88 203 SER A N 1
ATOM 1562 C CA . SER A 1 203 ? 12.165 8.120 -7.646 1.00 86.88 203 SER A CA 1
ATOM 1563 C C . SER A 1 203 ? 11.650 9.557 -7.747 1.00 86.88 203 SER A C 1
ATOM 1565 O O . SER A 1 203 ? 10.787 10.011 -6.987 1.00 86.88 203 SER A O 1
ATOM 1567 N N . SER A 1 204 ? 12.171 10.267 -8.742 1.00 91.62 204 SER A N 1
ATOM 1568 C CA . SER A 1 204 ? 11.579 11.503 -9.248 1.00 91.62 204 SER A CA 1
ATOM 1569 C C . SER A 1 204 ? 10.914 11.260 -10.601 1.00 91.62 204 SER A C 1
ATOM 1571 O O . SER A 1 204 ? 11.409 10.463 -11.398 1.00 91.62 204 SER A O 1
ATOM 1573 N N . TRP A 1 205 ? 9.837 11.993 -10.883 1.00 90.75 205 TRP A N 1
ATOM 1574 C CA . TRP A 1 205 ? 9.360 12.216 -12.250 1.00 90.75 205 TRP A CA 1
ATOM 1575 C C . TRP A 1 205 ? 9.717 13.646 -12.650 1.00 90.75 205 TRP A C 1
ATOM 1577 O O . TRP A 1 205 ? 9.356 14.588 -11.940 1.00 90.75 205 TRP A O 1
ATOM 1587 N N . ASN A 1 206 ? 10.463 13.802 -13.748 1.00 92.06 206 ASN A N 1
ATOM 1588 C CA . ASN A 1 206 ? 10.950 15.093 -14.249 1.00 92.06 206 ASN A CA 1
ATOM 1589 C C . ASN A 1 206 ? 11.549 15.983 -13.130 1.00 92.06 206 ASN A C 1
ATOM 1591 O O . ASN A 1 206 ? 11.224 17.158 -12.987 1.00 92.06 206 ASN A O 1
ATOM 1595 N N . GLY A 1 207 ? 12.399 15.387 -12.284 1.00 90.50 207 GLY A N 1
ATOM 1596 C CA . GLY A 1 207 ? 13.069 16.030 -11.146 1.00 90.50 207 GLY A CA 1
ATOM 1597 C C . GLY A 1 207 ? 12.264 16.030 -9.838 1.00 90.50 207 GLY A C 1
ATOM 1598 O O . GLY A 1 207 ? 12.848 15.863 -8.765 1.00 90.50 207 GLY A O 1
ATOM 1599 N N . LYS A 1 208 ? 10.928 16.101 -9.894 1.00 93.06 208 LYS A N 1
ATOM 1600 C CA . LYS A 1 208 ? 10.058 16.166 -8.706 1.00 93.06 208 LYS A CA 1
ATOM 1601 C C . LYS A 1 208 ? 9.945 14.799 -8.017 1.00 93.06 208 LYS A C 1
ATOM 1603 O O . LYS A 1 208 ? 9.356 13.866 -8.568 1.00 93.06 208 LYS A O 1
ATOM 1608 N N . LYS A 1 209 ? 10.489 14.691 -6.797 1.00 95.81 209 LYS A N 1
ATOM 1609 C CA . LYS A 1 209 ? 10.426 13.489 -5.942 1.00 95.81 209 LYS A CA 1
ATOM 1610 C C . LYS A 1 209 ? 8.986 13.020 -5.754 1.00 95.81 209 LYS A C 1
ATOM 1612 O O . LYS A 1 209 ? 8.132 13.814 -5.365 1.00 95.81 209 LYS A O 1
ATOM 1617 N N . MET A 1 210 ? 8.716 11.733 -5.963 1.00 96.00 210 MET A N 1
ATOM 1618 C CA . MET A 1 210 ? 7.352 11.194 -5.906 1.00 96.00 210 MET A CA 1
ATOM 1619 C C . MET A 1 210 ? 6.714 11.325 -4.514 1.00 96.00 210 MET A C 1
ATOM 1621 O O . MET A 1 210 ? 5.554 11.723 -4.421 1.00 96.00 210 MET A O 1
ATOM 1625 N N . HIS A 1 211 ? 7.484 11.133 -3.436 1.00 96.88 211 HIS A N 1
ATOM 1626 C CA . HIS A 1 211 ? 7.045 11.411 -2.056 1.00 96.88 211 HIS A CA 1
ATOM 1627 C C . HIS A 1 211 ? 6.651 12.879 -1.797 1.00 96.88 211 HIS A C 1
ATOM 1629 O O . HIS A 1 211 ? 5.939 13.146 -0.837 1.00 96.88 211 HIS A O 1
ATOM 1635 N N . ALA A 1 212 ? 7.077 13.817 -2.649 1.00 96.81 212 ALA A N 1
ATOM 1636 C CA . ALA A 1 212 ? 6.761 15.245 -2.579 1.00 96.81 212 ALA A CA 1
ATOM 1637 C C . ALA A 1 212 ? 5.773 15.705 -3.677 1.00 96.81 212 ALA A C 1
ATOM 1639 O O . ALA A 1 212 ? 5.509 16.900 -3.834 1.00 96.81 212 ALA A O 1
ATOM 1640 N N . ASN A 1 213 ? 5.236 14.787 -4.489 1.00 97.38 213 ASN A N 1
ATOM 1641 C CA . ASN A 1 213 ? 4.516 15.147 -5.708 1.00 97.38 213 ASN A CA 1
ATOM 1642 C C . ASN A 1 213 ? 2.997 15.269 -5.497 1.00 97.38 213 ASN A C 1
ATOM 1644 O O . ASN A 1 213 ? 2.237 14.376 -5.864 1.00 97.38 213 ASN A O 1
ATOM 1648 N N . TYR A 1 214 ? 2.555 16.403 -4.940 1.00 97.06 214 TYR A N 1
ATOM 1649 C CA . TYR A 1 214 ? 1.133 16.730 -4.728 1.00 97.06 214 TYR A CA 1
ATOM 1650 C C . TYR A 1 214 ? 0.251 16.560 -5.977 1.00 97.06 214 TYR A C 1
ATOM 1652 O O . TYR A 1 214 ? -0.887 16.092 -5.889 1.00 97.06 214 TYR A O 1
ATOM 1660 N N . ASP A 1 215 ? 0.773 16.914 -7.151 1.00 96.38 215 ASP A N 1
ATOM 1661 C CA . ASP A 1 215 ? 0.018 16.878 -8.402 1.00 96.38 215 ASP A CA 1
ATOM 1662 C C . ASP A 1 215 ? -0.272 15.439 -8.844 1.00 96.38 215 ASP A C 1
ATOM 1664 O O . ASP A 1 215 ? -1.390 15.136 -9.255 1.00 96.38 215 ASP A O 1
ATOM 1668 N N . LEU A 1 216 ? 0.683 14.519 -8.672 1.00 95.31 216 LEU A N 1
ATOM 1669 C CA . LEU A 1 216 ? 0.451 13.098 -8.932 1.00 95.31 216 LEU A CA 1
ATOM 1670 C C . LEU A 1 216 ? -0.278 12.390 -7.778 1.00 95.31 216 LEU A C 1
ATOM 1672 O O . LEU A 1 216 ? -1.203 11.621 -8.029 1.00 95.31 216 LEU A O 1
ATOM 1676 N N . VAL A 1 217 ? 0.105 12.637 -6.522 1.00 96.50 217 VAL A N 1
ATOM 1677 C CA . VAL A 1 217 ? -0.380 11.885 -5.345 1.00 96.50 217 VAL A CA 1
ATOM 1678 C C . VAL A 1 217 ? -1.749 12.358 -4.844 1.00 96.50 217 VAL A C 1
ATOM 1680 O O . VAL A 1 217 ? -2.533 11.538 -4.364 1.00 96.50 217 VAL A O 1
ATOM 1683 N N . THR A 1 218 ? -2.075 13.647 -4.972 1.00 96.88 218 THR A N 1
ATOM 1684 C CA . THR A 1 218 ? -3.383 14.185 -4.566 1.00 96.88 218 THR A CA 1
ATOM 1685 C C . THR A 1 218 ? -4.247 14.557 -5.765 1.00 96.88 218 THR A C 1
ATOM 1687 O O . THR A 1 218 ? -5.306 13.946 -5.922 1.00 96.88 218 THR A O 1
ATOM 1690 N N . LYS A 1 219 ? -3.824 15.488 -6.639 1.00 97.12 219 LYS A N 1
ATOM 1691 C CA . LYS A 1 219 ? -4.687 15.936 -7.755 1.00 97.12 219 LYS A CA 1
ATOM 1692 C C . LYS A 1 219 ? -5.031 14.781 -8.702 1.00 97.12 219 LYS A C 1
ATOM 1694 O O . LYS A 1 219 ? -6.207 14.536 -8.953 1.00 97.12 219 LYS A O 1
ATOM 1699 N N . TYR A 1 220 ? -4.029 14.039 -9.177 1.00 95.00 220 TYR A N 1
ATOM 1700 C CA . TYR A 1 220 ? -4.251 12.955 -10.131 1.00 95.00 220 TYR A CA 1
ATOM 1701 C C . TYR A 1 220 ? -4.757 11.666 -9.467 1.00 95.00 220 TYR A C 1
ATOM 1703 O O . TYR A 1 220 ? -5.813 11.163 -9.835 1.00 95.00 220 TYR A O 1
ATOM 1711 N N . LEU A 1 221 ? -4.055 11.124 -8.467 1.00 94.12 221 LEU A N 1
ATOM 1712 C CA . LEU A 1 221 ? -4.414 9.821 -7.896 1.00 94.12 221 LEU A CA 1
ATOM 1713 C C . LEU A 1 221 ? -5.735 9.833 -7.102 1.00 94.12 221 LEU A C 1
ATOM 1715 O O . LEU A 1 221 ? -6.586 8.970 -7.312 1.00 94.12 221 LEU A O 1
ATOM 1719 N N . LYS A 1 222 ? -5.927 10.795 -6.191 1.00 94.62 222 LYS A N 1
ATOM 1720 C CA . LYS A 1 222 ? -7.148 10.868 -5.361 1.00 94.62 222 LYS A CA 1
ATOM 1721 C C . LYS A 1 222 ? -8.286 11.614 -6.054 1.00 94.62 222 LYS A C 1
ATOM 1723 O O . LYS A 1 222 ? -9.444 11.230 -5.888 1.00 94.62 222 LYS A O 1
ATOM 1728 N N . GLY A 1 223 ? -7.952 12.668 -6.803 1.00 96.12 223 GLY A N 1
ATOM 1729 C CA . GLY A 1 223 ? -8.886 13.424 -7.635 1.00 96.12 223 GLY A CA 1
ATOM 1730 C C . GLY A 1 223 ? -9.243 12.660 -8.909 1.00 96.12 223 GLY A C 1
ATOM 1731 O O . GLY A 1 223 ? -10.259 11.970 -8.937 1.00 96.12 223 GLY A O 1
ATOM 1732 N N . THR A 1 224 ? -8.406 12.748 -9.947 1.00 93.62 224 THR A N 1
ATOM 1733 C CA . THR A 1 224 ? -8.699 12.210 -11.292 1.00 93.62 224 THR A CA 1
ATOM 1734 C C . THR A 1 224 ? -8.985 10.703 -11.326 1.00 93.62 224 THR A C 1
ATOM 1736 O O . THR A 1 224 ? -9.931 10.287 -11.989 1.00 93.62 224 THR A O 1
ATOM 1739 N N . LEU A 1 225 ? -8.206 9.871 -10.622 1.00 90.62 225 LEU A N 1
ATOM 1740 C CA . LEU A 1 225 ? -8.439 8.419 -10.548 1.00 90.62 225 LEU A CA 1
ATOM 1741 C C . LEU A 1 225 ? -9.396 8.015 -9.410 1.00 90.62 225 LEU A C 1
ATOM 1743 O O . LEU A 1 225 ? -9.697 6.834 -9.253 1.00 90.62 225 LEU A O 1
ATOM 1747 N N . GLY A 1 226 ? -9.868 8.972 -8.604 1.00 92.00 226 GLY A N 1
ATOM 1748 C CA . GLY A 1 226 ? -10.870 8.748 -7.562 1.00 92.00 226 GLY A CA 1
ATOM 1749 C C . GLY A 1 226 ? -10.435 7.870 -6.381 1.00 92.00 226 GLY A C 1
ATOM 1750 O O . GLY A 1 226 ? -11.306 7.450 -5.620 1.00 92.00 226 GLY A O 1
ATOM 1751 N N . PHE A 1 227 ? -9.141 7.575 -6.202 1.00 92.69 227 PHE A N 1
ATOM 1752 C CA . PHE A 1 227 ? -8.651 6.625 -5.193 1.00 92.69 227 PHE A CA 1
ATOM 1753 C C . PHE A 1 227 ? -9.090 6.992 -3.761 1.00 92.69 227 PHE A C 1
ATOM 1755 O O . PHE A 1 227 ? -8.800 8.087 -3.275 1.00 92.69 227 PHE A O 1
ATOM 1762 N N . LYS A 1 228 ? -9.780 6.060 -3.081 1.00 89.06 228 LYS A N 1
ATOM 1763 C CA . LYS A 1 228 ? -10.313 6.227 -1.708 1.00 89.06 228 LYS A CA 1
ATOM 1764 C C . LYS A 1 228 ? -9.558 5.438 -0.628 1.00 89.06 228 LYS A C 1
ATOM 1766 O O . LYS A 1 228 ? -9.891 5.559 0.547 1.00 89.06 228 LYS A O 1
ATOM 1771 N N . GLY A 1 229 ? -8.570 4.628 -1.011 1.00 88.56 229 GLY A N 1
ATOM 1772 C CA . GLY A 1 229 ? -7.670 3.962 -0.067 1.00 88.56 229 GLY A CA 1
ATOM 1773 C C . GLY A 1 229 ? -6.625 4.922 0.512 1.00 88.56 229 GLY A C 1
ATOM 1774 O O . GLY A 1 229 ? -6.625 6.118 0.212 1.00 88.56 229 GLY A O 1
ATOM 1775 N N . PHE A 1 230 ? -5.694 4.405 1.321 1.00 90.81 230 PHE A N 1
ATOM 1776 C CA . PHE A 1 230 ? -4.597 5.221 1.852 1.00 90.81 230 PHE A CA 1
ATOM 1777 C C . PHE A 1 230 ? -3.303 5.073 1.042 1.00 90.81 230 PHE A C 1
ATOM 1779 O O . PHE A 1 230 ? -2.956 4.001 0.544 1.00 90.81 230 PHE A O 1
ATOM 1786 N N . VAL A 1 231 ? -2.581 6.186 0.913 1.00 94.25 231 VAL A N 1
ATOM 1787 C CA . VAL A 1 231 ? -1.271 6.251 0.256 1.00 94.25 231 VAL A CA 1
ATOM 1788 C C . VAL A 1 231 ? -0.184 6.052 1.312 1.00 94.25 231 VAL A C 1
ATOM 1790 O O . VAL A 1 231 ? -0.201 6.745 2.330 1.00 94.25 231 VAL A O 1
ATOM 1793 N N . ILE A 1 232 ? 0.749 5.129 1.077 1.00 94.25 232 ILE A N 1
ATOM 1794 C CA . ILE A 1 232 ? 1.856 4.797 1.987 1.00 94.25 232 ILE A CA 1
ATOM 1795 C C . ILE A 1 232 ? 3.216 5.146 1.353 1.00 94.25 232 ILE A C 1
ATOM 1797 O O . ILE A 1 232 ? 3.372 5.047 0.134 1.00 94.25 232 ILE A O 1
ATOM 1801 N N . SER A 1 233 ? 4.213 5.552 2.144 1.00 95.56 233 SER A N 1
ATOM 1802 C CA . SER A 1 233 ? 5.597 5.663 1.647 1.00 95.56 233 SER A CA 1
ATOM 1803 C C . SER A 1 233 ? 6.232 4.286 1.416 1.00 95.56 233 SER A C 1
ATOM 1805 O O . SER A 1 233 ? 5.855 3.300 2.055 1.00 95.56 233 SER A O 1
ATOM 1807 N N . ASP A 1 234 ? 7.264 4.215 0.575 1.00 93.25 234 ASP A N 1
ATOM 1808 C CA . ASP A 1 234 ? 8.282 3.164 0.719 1.00 93.25 234 ASP A CA 1
ATOM 1809 C C . ASP A 1 234 ? 9.092 3.398 2.029 1.00 93.25 234 ASP A C 1
ATOM 1811 O O . ASP A 1 234 ? 8.920 4.407 2.726 1.00 93.25 234 ASP A O 1
ATOM 1815 N N . TRP A 1 235 ? 9.921 2.436 2.427 1.00 91.50 235 TRP A N 1
ATOM 1816 C CA . TRP A 1 235 ? 10.691 2.429 3.678 1.00 91.50 235 TRP A CA 1
ATOM 1817 C C . TRP A 1 235 ? 11.688 3.601 3.779 1.00 91.50 235 TRP A C 1
ATOM 1819 O O . TRP A 1 235 ? 12.601 3.705 2.967 1.00 91.50 235 TRP A O 1
ATOM 1829 N N . GLN A 1 236 ? 11.541 4.491 4.771 1.00 92.31 236 GLN A N 1
ATOM 1830 C CA . GLN A 1 236 ? 12.300 5.758 4.836 1.00 92.31 236 GLN A CA 1
ATOM 1831 C C . GLN A 1 236 ? 12.151 6.609 3.556 1.00 92.31 236 GLN A C 1
ATOM 1833 O O . GLN A 1 236 ? 13.062 7.321 3.126 1.00 92.31 236 GLN A O 1
ATOM 1838 N N . GLY A 1 237 ? 11.003 6.501 2.880 1.00 92.56 237 GLY A N 1
ATOM 1839 C CA . GLY A 1 237 ? 10.767 7.168 1.602 1.00 92.56 237 GLY A CA 1
ATOM 1840 C C . GLY A 1 237 ? 10.823 8.695 1.694 1.00 92.56 237 GLY A C 1
ATOM 1841 O O . GLY A 1 237 ? 11.324 9.353 0.780 1.00 92.56 237 GLY A O 1
ATOM 1842 N N . ILE A 1 238 ? 10.366 9.251 2.820 1.00 95.62 238 ILE A N 1
ATOM 1843 C CA . ILE A 1 238 ? 10.347 10.698 3.061 1.00 95.62 238 ILE A CA 1
ATOM 1844 C C . ILE A 1 238 ? 11.747 11.245 3.376 1.00 95.62 238 ILE A C 1
ATOM 1846 O O . ILE A 1 238 ? 12.093 12.346 2.954 1.00 95.62 238 ILE A O 1
ATOM 1850 N N . ASP A 1 239 ? 12.602 10.459 4.032 1.00 94.06 239 ASP A N 1
ATOM 1851 C CA . ASP A 1 239 ? 13.997 10.801 4.315 1.00 94.06 239 ASP A CA 1
ATOM 1852 C C . ASP A 1 239 ? 14.770 11.077 3.019 1.00 94.06 239 ASP A C 1
ATOM 1854 O O . ASP A 1 239 ? 15.614 11.966 2.974 1.00 94.06 239 ASP A O 1
ATOM 1858 N N . ARG A 1 240 ? 14.429 10.365 1.936 1.00 94.31 240 ARG A N 1
ATOM 1859 C CA . ARG A 1 240 ? 15.041 10.498 0.601 1.00 94.31 240 ARG A CA 1
ATOM 1860 C C . ARG A 1 240 ? 14.381 11.569 -0.281 1.00 94.31 240 ARG A C 1
ATOM 1862 O O . ARG A 1 240 ? 14.567 11.547 -1.503 1.00 94.31 240 ARG A O 1
ATOM 1869 N N . ILE A 1 241 ? 13.608 12.486 0.312 1.00 95.00 241 ILE A N 1
ATOM 1870 C CA . ILE A 1 241 ? 13.197 13.753 -0.320 1.00 95.00 241 ILE A CA 1
ATOM 1871 C C . ILE A 1 241 ? 14.388 14.723 -0.373 1.00 95.00 241 ILE A C 1
ATOM 1873 O O . ILE A 1 241 ? 14.569 15.391 -1.389 1.00 95.00 241 ILE A O 1
ATOM 1877 N N . THR A 1 242 ? 15.210 14.785 0.682 1.00 95.19 242 THR A N 1
ATOM 1878 C CA . THR A 1 242 ? 16.396 15.654 0.742 1.00 95.19 242 THR A CA 1
ATOM 1879 C C . THR A 1 242 ? 17.641 14.975 0.165 1.00 95.19 242 THR A C 1
ATOM 1881 O O . THR A 1 242 ? 17.708 13.749 0.053 1.00 95.19 242 THR A O 1
ATOM 1884 N N . SER A 1 243 ? 18.650 15.783 -0.173 1.00 92.69 243 SER A N 1
ATOM 1885 C CA . SER A 1 243 ? 20.001 15.325 -0.509 1.00 92.69 243 SER A CA 1
ATOM 1886 C C . SER A 1 243 ? 21.022 16.087 0.355 1.00 92.69 243 SER A C 1
ATOM 1888 O O . SER A 1 243 ? 21.087 17.308 0.218 1.00 92.69 243 SER A O 1
ATOM 1890 N N . PRO A 1 244 ? 21.802 15.419 1.229 1.00 94.69 244 PRO A N 1
ATOM 1891 C CA . PRO A 1 244 ? 21.727 13.990 1.541 1.00 94.69 244 PRO A CA 1
ATOM 1892 C C . PRO A 1 244 ? 20.382 13.597 2.195 1.00 94.69 244 PRO A C 1
ATOM 1894 O O . PRO A 1 244 ? 19.621 14.470 2.635 1.00 94.69 244 PRO A O 1
ATOM 1897 N N . PRO A 1 245 ? 20.047 12.295 2.250 1.00 93.31 245 PRO A N 1
ATOM 1898 C CA . PRO A 1 245 ? 18.856 11.826 2.950 1.00 93.31 245 PRO A CA 1
ATOM 1899 C C . PRO A 1 245 ? 18.835 12.267 4.419 1.00 93.31 245 PRO A C 1
ATOM 1901 O O . PRO A 1 245 ? 19.883 12.397 5.045 1.00 93.31 245 PRO A O 1
ATOM 1904 N N . HIS A 1 246 ? 17.638 12.491 4.961 1.00 91.38 246 HIS A N 1
ATOM 1905 C CA . HIS A 1 246 ? 17.382 12.925 6.344 1.00 91.38 246 HIS A CA 1
ATOM 1906 C C . HIS A 1 246 ? 17.925 14.327 6.728 1.00 91.38 246 HIS A C 1
ATOM 1908 O O . HIS A 1 246 ? 17.638 14.805 7.822 1.00 91.38 246 HIS A O 1
ATOM 1914 N N . ALA A 1 247 ? 18.614 15.047 5.830 1.00 95.25 247 ALA A N 1
ATOM 1915 C CA . ALA A 1 247 ? 19.194 16.375 6.093 1.00 95.25 247 ALA A CA 1
ATOM 1916 C C . ALA A 1 247 ? 18.195 17.436 6.604 1.00 95.25 247 ALA A C 1
ATOM 1918 O O . ALA A 1 247 ? 18.595 18.383 7.277 1.00 95.25 247 ALA A O 1
ATOM 1919 N N . ASN A 1 248 ? 16.900 17.293 6.303 1.00 96.00 248 ASN A N 1
ATOM 1920 C CA . ASN A 1 248 ? 15.836 18.061 6.952 1.00 96.00 248 ASN A CA 1
ATOM 1921 C C . ASN A 1 248 ? 14.560 17.212 7.076 1.00 96.00 248 ASN A C 1
ATOM 1923 O O . ASN A 1 248 ? 13.659 17.282 6.238 1.00 96.00 248 ASN A O 1
ATOM 1927 N N . TYR A 1 249 ? 14.483 16.399 8.133 1.00 95.06 249 TYR A N 1
ATOM 1928 C CA . TYR A 1 249 ? 13.341 15.510 8.362 1.00 95.06 249 TYR A CA 1
ATOM 1929 C C . TYR A 1 249 ? 12.021 16.266 8.613 1.00 95.06 249 TYR A C 1
ATOM 1931 O O . TYR A 1 249 ? 10.964 15.809 8.180 1.00 95.06 249 TYR A O 1
ATOM 1939 N N . THR A 1 250 ? 12.059 17.460 9.218 1.00 95.50 250 THR A N 1
ATOM 1940 C CA . THR A 1 250 ? 10.873 18.322 9.403 1.00 95.50 250 THR A CA 1
ATOM 1941 C C . THR A 1 250 ? 10.253 18.709 8.058 1.00 95.50 250 THR A C 1
ATOM 1943 O O . THR A 1 250 ? 9.054 18.515 7.847 1.00 95.50 250 THR A O 1
ATOM 1946 N N . TYR A 1 251 ? 11.079 19.177 7.116 1.00 96.50 251 TYR A N 1
ATOM 1947 C CA . TYR A 1 251 ? 10.667 19.453 5.739 1.00 96.50 251 TYR A CA 1
ATOM 1948 C C . TYR A 1 251 ? 10.170 18.188 5.026 1.00 96.50 251 TYR A C 1
ATOM 1950 O O . TYR A 1 251 ? 9.148 18.240 4.338 1.00 96.50 251 TYR A O 1
ATOM 1958 N N . SER A 1 252 ? 10.839 17.046 5.216 1.00 96.62 252 SER A N 1
ATOM 1959 C CA . SER A 1 252 ? 10.417 15.762 4.644 1.00 96.62 252 SER A CA 1
ATOM 1960 C C . SER A 1 252 ? 9.020 15.340 5.107 1.00 96.62 252 SER A C 1
ATOM 1962 O O . SER A 1 252 ? 8.191 14.972 4.274 1.00 96.62 252 SER A O 1
ATOM 1964 N N . VAL A 1 253 ? 8.726 15.432 6.409 1.00 95.62 253 VAL A N 1
ATOM 1965 C CA . VAL A 1 253 ? 7.398 15.132 6.971 1.00 95.62 253 VAL A CA 1
ATOM 1966 C C . VAL A 1 253 ? 6.356 16.114 6.434 1.00 95.62 253 VAL A C 1
ATOM 1968 O O . VAL A 1 253 ? 5.345 15.682 5.878 1.00 95.62 253 VAL A O 1
ATOM 1971 N N . GLN A 1 254 ? 6.608 17.423 6.536 1.00 96.38 254 GLN A N 1
ATOM 1972 C CA . GLN A 1 254 ? 5.682 18.462 6.070 1.00 96.38 254 GLN A CA 1
ATOM 1973 C C . GLN A 1 254 ? 5.331 18.278 4.587 1.00 96.38 254 GLN A C 1
ATOM 1975 O O . GLN A 1 254 ? 4.156 18.275 4.216 1.00 96.38 254 GLN A O 1
ATOM 1980 N N . THR A 1 255 ? 6.345 18.070 3.746 1.00 96.12 255 THR A N 1
ATOM 1981 C CA . THR A 1 255 ? 6.189 17.936 2.294 1.00 96.12 255 THR A CA 1
ATOM 1982 C C . THR A 1 255 ? 5.473 16.640 1.915 1.00 96.12 255 THR A C 1
ATOM 1984 O O . THR A 1 255 ? 4.606 16.663 1.044 1.00 96.12 255 THR A O 1
ATOM 1987 N N . ALA A 1 256 ? 5.767 15.520 2.584 1.00 96.81 256 ALA A N 1
ATOM 1988 C CA . ALA A 1 256 ? 5.124 14.238 2.299 1.00 96.81 256 ALA A CA 1
ATOM 1989 C C . ALA A 1 256 ? 3.641 14.202 2.700 1.00 96.81 256 ALA A C 1
ATOM 1991 O O . ALA A 1 256 ? 2.798 13.707 1.944 1.00 96.81 256 ALA A O 1
ATOM 1992 N N . ILE A 1 257 ? 3.301 14.758 3.868 1.00 96.62 257 ILE A N 1
ATOM 1993 C CA . ILE A 1 257 ? 1.905 14.846 4.308 1.00 96.62 257 ILE A CA 1
ATOM 1994 C C . ILE A 1 257 ? 1.128 15.840 3.434 1.00 96.62 257 ILE A C 1
ATOM 1996 O O . ILE A 1 257 ? 0.025 15.509 2.999 1.00 96.62 257 ILE A O 1
ATOM 2000 N N . HIS A 1 258 ? 1.719 16.988 3.071 1.00 97.00 258 HIS A N 1
ATOM 2001 C CA . HIS A 1 258 ? 1.115 17.922 2.112 1.00 97.00 258 HIS A CA 1
ATOM 2002 C C . HIS A 1 258 ? 0.877 17.248 0.752 1.00 97.00 258 HIS A C 1
ATOM 2004 O O . HIS A 1 258 ? -0.232 17.320 0.228 1.00 97.00 258 HIS A O 1
ATOM 2010 N N . ALA A 1 259 ? 1.872 16.540 0.196 1.00 97.06 259 ALA A N 1
ATOM 2011 C CA . ALA A 1 259 ? 1.749 15.815 -1.073 1.00 97.06 259 ALA A CA 1
ATOM 2012 C C . ALA A 1 259 ? 0.597 14.793 -1.067 1.00 97.06 259 ALA A C 1
ATOM 2014 O O . ALA A 1 259 ? -0.037 14.560 -2.101 1.00 97.06 259 ALA A O 1
ATOM 2015 N N . GLY A 1 260 ? 0.280 14.242 0.107 1.00 96.44 260 GLY A N 1
ATOM 2016 C CA . GLY A 1 260 ? -0.933 13.474 0.359 1.00 96.44 260 GLY A CA 1
ATOM 2017 C C . GLY A 1 260 ? -0.696 12.066 0.891 1.00 96.44 260 GLY A C 1
ATOM 2018 O O . GLY A 1 260 ? -1.591 11.226 0.748 1.00 96.44 260 GLY A O 1
ATOM 2019 N N . LEU A 1 261 ? 0.462 11.767 1.481 1.00 95.62 261 LEU A N 1
ATOM 2020 C CA . LEU A 1 261 ? 0.658 10.484 2.154 1.00 95.62 261 LEU A CA 1
ATOM 2021 C C . LEU A 1 261 ? -0.272 10.365 3.372 1.00 95.62 261 LEU A C 1
ATOM 2023 O O . LEU A 1 261 ? -0.386 11.283 4.179 1.00 95.62 261 LEU A O 1
ATOM 2027 N N . GLY A 1 262 ? -0.945 9.219 3.488 1.00 91.38 262 GLY A N 1
ATOM 2028 C CA . GLY A 1 262 ? -1.792 8.867 4.633 1.00 91.38 262 GLY A CA 1
ATOM 2029 C C . GLY A 1 262 ? -1.092 7.967 5.653 1.00 91.38 262 GLY A C 1
ATOM 2030 O O . GLY A 1 262 ? -1.561 7.856 6.780 1.00 91.38 262 GLY A O 1
ATOM 2031 N N . MET A 1 263 ? 0.022 7.331 5.274 1.00 93.50 263 MET A N 1
ATOM 2032 C CA . MET A 1 263 ? 0.856 6.525 6.164 1.00 93.50 263 MET A CA 1
ATOM 2033 C C . MET A 1 263 ? 2.342 6.636 5.781 1.00 93.50 263 MET A C 1
ATOM 2035 O O . MET A 1 263 ? 2.693 6.606 4.602 1.00 93.50 263 MET A O 1
ATOM 2039 N N . VAL A 1 264 ? 3.222 6.739 6.773 1.00 94.75 264 VAL A N 1
ATOM 2040 C CA . VAL A 1 264 ? 4.679 6.846 6.611 1.00 94.75 264 VAL A CA 1
ATOM 2041 C C . VAL A 1 264 ? 5.350 5.624 7.234 1.00 94.75 264 VAL A C 1
ATOM 2043 O O . VAL A 1 264 ? 5.102 5.310 8.397 1.00 94.75 264 VAL A O 1
ATOM 2046 N N . ARG A 1 265 ? 6.212 4.952 6.464 1.00 92.88 265 ARG A N 1
ATOM 2047 C CA . ARG A 1 265 ? 7.104 3.877 6.927 1.00 92.88 265 ARG A CA 1
ATOM 2048 C C . ARG A 1 265 ? 8.416 4.497 7.399 1.00 92.88 265 ARG A C 1
ATOM 2050 O O . ARG A 1 265 ? 9.187 4.987 6.573 1.00 92.88 265 ARG A O 1
ATOM 2057 N N . THR A 1 266 ? 8.643 4.498 8.706 1.00 84.31 266 THR A N 1
ATOM 2058 C CA . THR A 1 266 ? 9.757 5.201 9.361 1.00 84.31 266 THR A CA 1
ATOM 2059 C C . THR A 1 266 ? 10.606 4.256 10.217 1.00 84.31 266 THR A C 1
ATOM 2061 O O . THR A 1 266 ? 10.207 3.123 10.483 1.00 84.31 266 THR A O 1
ATOM 2064 N N . LEU A 1 267 ? 11.789 4.731 10.615 1.00 69.38 267 LEU A N 1
ATOM 2065 C CA . LEU A 1 267 ? 12.831 3.973 11.316 1.00 69.38 267 LEU A CA 1
ATOM 2066 C C . LEU A 1 267 ? 12.745 4.043 12.858 1.00 69.38 267 LEU A C 1
ATOM 2068 O O . LEU A 1 267 ? 13.617 3.470 13.505 1.00 69.38 267 LEU A O 1
ATOM 2072 N N . LEU A 1 268 ? 11.758 4.773 13.409 1.00 56.69 268 LEU A N 1
ATOM 2073 C CA . LEU A 1 268 ? 11.555 5.040 14.852 1.00 56.69 268 LEU A CA 1
ATOM 2074 C C . LEU A 1 268 ? 11.745 3.807 15.744 1.00 56.69 268 LEU A C 1
ATOM 2076 O O . LEU A 1 268 ? 11.061 2.796 15.461 1.00 56.69 268 LEU A O 1
#

Sequence (268 aa):
MIPNVSVMLRVLLLLCVCIAMAEAKYKIYKDPKQPVSVRVEDLLHRMTLVEKIGKMVQIDRTNITAKKGSLSTRLGIPMIYGIDTVHGHNNVYKATIFPHNVGLGATRDPALVKRIGAATALEVRATGIPYAFTPCIAACRDPRWGRTKVVACAKHFVGDGGTTKGINENNTVIDWQGLLKFHMLAYLDSIRKGVATIMVFYSSWNGKKMHANYDLVTKYLKGTLGFKGFVISDWQGIDRITSPPHANYTYSVQTAIHAGLGMVRTLL

InterPro domains:
  IPR001764 Glycoside hydrolase, family 3, N-terminal [PF00933] (148-263)
  IPR001764 Glycoside hydrolase, family 3, N-terminal [PR00133] (74-90)
  IPR001764 Glycoside hydrolase, family 3, N-terminal [PR00133] (98-117)
  IPR001764 Glycoside hydrolase, family 3, N-terminal [PR00133] (220-238)
  IPR017853 Glycoside hydrolase superfamily [SSF51445] (26-264)
  IPR036962 Glycoside hydrolase, family 3, N-terminal domain superfamily [G3DSA:3.20.20.300] (27-148)
  IPR036962 Glycoside hydrolase, family 3, N-terminal domain superfamily [G3DSA:3.20.20.300] (149-266)
  IPR051915 Cellulose Degradation Glycosyl Hydrolase 3 [PTHR30620] (146-264)

Organism: NCBI:txid185542

Secondary structure (DSSP, 8-state):
-PPPHHHHHHHHHHHHHHHHHHHHH--GGG-TTS-HHHHHHHHHHH--HHHHHHHHEE--GGG---SS-GGGSTT-PPP--EE--BTBSTTSTT---PPPHHHHHHH--HHHHHHHHHHHHHHHHHTT--EE----------TTSTT---SSSSEEETTGGG-GGG-TT-EE---HHHIIIIIIHHHHHHHHTT--EEEEPS-EETTEEGGG-HIIIIIIIIIIT---SEEEEPTTTTGGGSSSTTTTHHHHHHHHHHHT-SBEE---

pLDDT: mean 85.98, std 11.85, range [30.84, 98.0]